Protein AF-A0A4Q6IFS6-F1 (afdb_monomer)

Mean predicted aligned error: 17.73 Å

Nearest PDB structures (foldseek):
  6jmx-assembly1_A  TM=3.949E-01  e=2.945E+00  Campylobacter jejuni

Structure (mmCIF, N/CA/C/O backbone):
data_AF-A0A4Q6IFS6-F1
#
_entry.id   AF-A0A4Q6IFS6-F1
#
loop_
_atom_site.group_PDB
_atom_site.id
_atom_site.type_symbol
_atom_site.label_atom_id
_atom_site.label_alt_id
_atom_site.label_comp_id
_atom_site.label_asym_id
_atom_site.label_entity_id
_atom_site.label_seq_id
_atom_site.pdbx_PDB_ins_code
_atom_site.Cartn_x
_atom_site.Cartn_y
_atom_site.Cartn_z
_atom_site.occupancy
_atom_site.B_iso_or_equiv
_atom_site.auth_seq_id
_atom_site.auth_comp_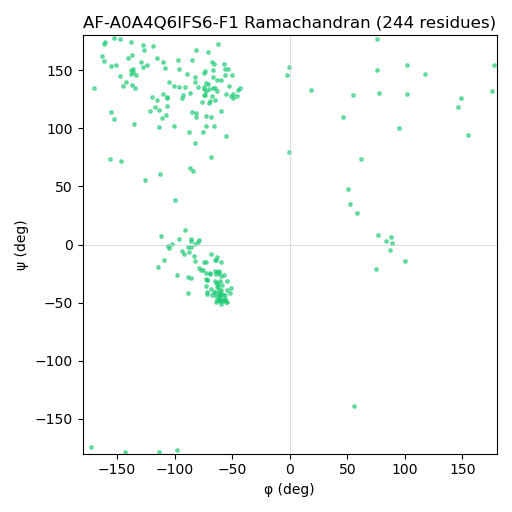id
_atom_site.auth_asym_id
_atom_site.auth_atom_id
_atom_site.pdbx_PDB_model_num
ATOM 1 N N . MET A 1 1 ? 9.033 4.136 -31.418 1.00 41.81 1 MET A N 1
ATOM 2 C CA . MET A 1 1 ? 10.363 4.525 -30.912 1.00 41.81 1 MET A CA 1
ATOM 3 C C . MET A 1 1 ? 10.306 4.502 -29.397 1.00 41.81 1 MET A C 1
ATOM 5 O O . MET A 1 1 ? 9.245 4.762 -28.843 1.00 41.81 1 MET A O 1
ATOM 9 N N . THR A 1 2 ? 11.363 4.031 -28.747 1.00 50.97 2 THR A N 1
ATOM 10 C CA . THR A 1 2 ? 11.476 4.009 -27.287 1.00 50.97 2 THR A CA 1
ATOM 11 C C . THR A 1 2 ? 11.907 5.398 -26.850 1.00 50.97 2 THR A C 1
ATOM 13 O O . THR A 1 2 ? 13.027 5.798 -27.147 1.00 50.97 2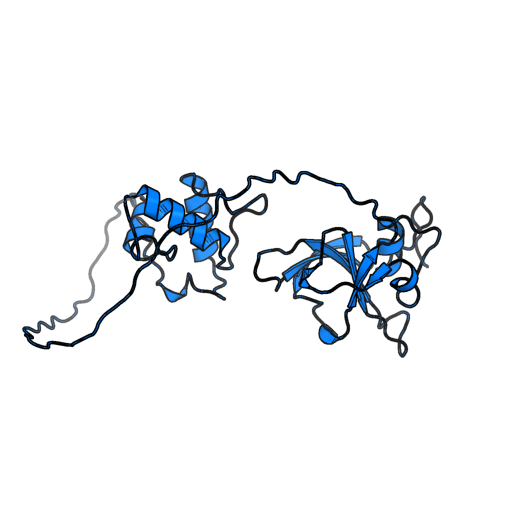 THR A O 1
ATOM 16 N N . ASP A 1 3 ? 11.016 6.137 -26.200 1.00 55.25 3 ASP A N 1
ATOM 17 C CA . ASP A 1 3 ? 11.374 7.429 -25.627 1.00 55.25 3 ASP A CA 1
ATOM 18 C C . ASP A 1 3 ? 12.219 7.184 -24.368 1.00 55.25 3 ASP A C 1
ATOM 20 O O . ASP A 1 3 ? 11.862 6.373 -23.504 1.00 55.25 3 ASP A O 1
ATOM 24 N N . TYR A 1 4 ? 13.371 7.847 -24.307 1.00 57.94 4 TYR A N 1
ATOM 25 C CA . TYR A 1 4 ? 14.270 7.881 -23.156 1.00 57.94 4 TYR A CA 1
ATOM 26 C C . TYR A 1 4 ? 14.123 9.248 -22.477 1.00 57.94 4 TYR A C 1
ATOM 28 O O . TYR A 1 4 ? 13.997 10.265 -23.161 1.00 57.94 4 TYR A O 1
ATOM 36 N N . TRP A 1 5 ? 14.125 9.296 -21.143 1.00 54.53 5 TRP A N 1
ATOM 37 C CA . TRP A 1 5 ? 14.294 10.562 -20.417 1.00 54.53 5 TRP A CA 1
ATOM 38 C C . TRP A 1 5 ? 15.742 11.066 -20.557 1.00 54.53 5 TRP A C 1
ATOM 40 O O . TRP A 1 5 ? 16.640 10.313 -20.935 1.00 54.53 5 TRP A O 1
ATOM 50 N N . THR A 1 6 ? 16.002 12.335 -20.221 1.00 58.06 6 THR A N 1
ATOM 51 C CA . THR A 1 6 ? 17.363 12.920 -20.218 1.00 58.06 6 THR A CA 1
ATOM 52 C C . THR A 1 6 ? 18.335 12.211 -19.267 1.00 58.06 6 THR A C 1
ATOM 54 O O . THR A 1 6 ? 19.539 12.417 -19.362 1.00 58.06 6 THR A O 1
ATOM 57 N N . ASP A 1 7 ? 17.817 11.390 -18.351 1.00 63.72 7 ASP A N 1
ATOM 58 C CA . ASP A 1 7 ? 18.574 10.550 -17.418 1.00 63.72 7 ASP A CA 1
ATOM 59 C C . ASP A 1 7 ? 18.934 9.158 -17.986 1.00 63.72 7 ASP A C 1
ATOM 61 O O . ASP A 1 7 ? 19.631 8.389 -17.327 1.00 63.72 7 ASP A O 1
ATOM 65 N N . GLY A 1 8 ? 18.497 8.845 -19.213 1.00 76.50 8 GLY A N 1
ATOM 66 C CA . GLY A 1 8 ? 18.841 7.624 -19.935 1.00 76.50 8 GLY A CA 1
ATOM 67 C C . GLY A 1 8 ? 17.924 6.424 -19.689 1.00 76.50 8 GLY A C 1
ATOM 68 O O . GLY A 1 8 ? 18.179 5.378 -20.291 1.00 76.50 8 GLY A O 1
ATOM 69 N N . TYR A 1 9 ? 16.860 6.521 -18.877 1.00 83.69 9 TYR A N 1
ATOM 70 C CA . TYR A 1 9 ? 15.973 5.376 -18.609 1.00 83.69 9 TYR A CA 1
ATOM 71 C C . TYR A 1 9 ? 14.792 5.238 -19.591 1.00 83.69 9 TYR A C 1
ATOM 73 O O . TYR A 1 9 ? 14.231 6.222 -20.080 1.00 83.69 9 TYR A O 1
ATOM 81 N N . ARG A 1 10 ? 14.387 3.989 -19.863 1.00 86.31 10 ARG A N 1
ATOM 82 C CA . ARG A 1 10 ? 13.269 3.608 -20.741 1.00 86.31 10 ARG A CA 1
ATOM 83 C C . ARG A 1 10 ? 11.914 3.918 -20.102 1.00 86.31 10 ARG A C 1
ATOM 85 O O . ARG A 1 10 ? 11.669 3.606 -18.939 1.00 86.31 10 ARG A O 1
ATOM 92 N N . GLN A 1 11 ? 10.983 4.432 -20.902 1.00 84.75 11 GLN A N 1
ATOM 93 C CA . GLN A 1 11 ? 9.604 4.702 -20.479 1.00 84.75 11 GLN A CA 1
ATOM 94 C C . GLN A 1 11 ? 8.689 3.466 -20.573 1.00 84.75 11 GLN A C 1
ATOM 96 O O . GLN A 1 11 ? 7.728 3.429 -21.346 1.00 84.75 11 GLN A O 1
ATOM 101 N N . ASP A 1 12 ? 8.996 2.437 -19.787 1.00 88.12 12 ASP A N 1
ATOM 102 C CA . ASP A 1 12 ? 8.117 1.284 -19.576 1.00 88.12 12 ASP A CA 1
ATOM 103 C C . ASP A 1 12 ? 8.173 0.775 -18.131 1.00 88.12 12 ASP A C 1
ATOM 105 O O . ASP A 1 12 ? 8.854 1.358 -17.286 1.00 88.12 12 ASP A O 1
ATOM 109 N N . CYS A 1 13 ? 7.434 -0.300 -17.840 1.00 92.00 13 CYS A N 1
ATOM 110 C CA . CYS A 1 13 ? 7.313 -0.833 -16.486 1.00 92.00 13 CYS A CA 1
ATOM 111 C C . CYS A 1 13 ? 8.680 -1.162 -15.868 1.00 92.00 13 CYS A C 1
ATOM 113 O O . CYS A 1 13 ? 8.976 -0.732 -14.758 1.00 92.00 13 CYS A O 1
ATOM 115 N N . SER A 1 14 ? 9.539 -1.856 -16.614 1.00 93.19 14 SER A N 1
ATOM 116 C CA . SER A 1 14 ? 10.871 -2.245 -16.151 1.00 93.19 14 SER A CA 1
ATOM 117 C C . SER A 1 14 ? 11.848 -1.076 -16.058 1.00 93.19 14 SER A C 1
ATOM 119 O O . SER A 1 14 ? 12.551 -0.968 -15.059 1.00 93.19 14 SER A O 1
ATOM 121 N N . GLY A 1 15 ? 11.831 -0.156 -17.027 1.00 92.12 15 GLY A N 1
ATOM 122 C CA . GLY A 1 15 ? 12.670 1.039 -17.001 1.00 92.12 15 GLY A CA 1
ATOM 123 C C . GLY A 1 15 ? 12.308 1.982 -15.853 1.00 92.12 15 GLY A C 1
ATOM 124 O O . GLY A 1 15 ? 13.193 2.597 -15.265 1.00 92.12 15 GLY A O 1
ATOM 125 N N . PHE A 1 16 ? 11.034 2.025 -15.449 1.00 93.06 16 PHE A N 1
ATOM 126 C CA . PHE A 1 16 ? 10.606 2.764 -14.262 1.00 93.06 16 PHE A CA 1
ATOM 127 C C . PHE A 1 16 ? 11.198 2.191 -12.966 1.00 93.06 16 PHE A C 1
ATOM 129 O O . PHE A 1 16 ? 11.651 2.957 -12.118 1.00 93.06 16 PHE A O 1
ATOM 136 N N . VAL A 1 17 ? 11.255 0.862 -12.825 1.00 95.38 17 VAL A N 1
ATOM 137 C CA . VAL A 1 17 ? 11.924 0.219 -11.679 1.00 95.38 17 VAL A CA 1
ATOM 138 C C . VAL A 1 17 ? 13.432 0.445 -11.728 1.00 95.38 17 VAL A C 1
ATOM 140 O O . VAL A 1 17 ? 14.015 0.810 -10.709 1.00 95.38 17 VAL A O 1
ATOM 143 N N . SER A 1 18 ? 14.060 0.306 -12.903 1.00 94.81 18 SER A N 1
ATOM 144 C CA . SER A 1 18 ? 15.488 0.599 -13.078 1.00 94.81 18 SER A CA 1
ATOM 145 C C . SER A 1 18 ? 15.833 2.027 -12.661 1.00 94.81 18 SER A C 1
ATOM 147 O O . SER A 1 18 ? 16.810 2.228 -11.943 1.00 94.81 18 SER A O 1
ATOM 149 N N . MET A 1 19 ? 15.000 2.998 -13.043 1.00 93.19 19 MET A N 1
ATOM 150 C CA . MET A 1 19 ? 15.144 4.397 -12.646 1.00 93.19 19 MET A CA 1
ATOM 151 C C . MET A 1 19 ? 14.971 4.574 -11.134 1.00 93.19 19 MET A C 1
ATOM 153 O O . MET A 1 19 ? 15.833 5.165 -10.482 1.00 93.19 19 MET A O 1
ATOM 157 N N . ALA A 1 20 ? 13.905 4.018 -10.550 1.00 93.44 20 ALA A N 1
ATOM 158 C CA . ALA A 1 20 ? 13.616 4.170 -9.124 1.00 93.44 20 ALA A CA 1
ATOM 159 C C . ALA A 1 20 ? 14.704 3.561 -8.225 1.00 93.44 20 ALA A C 1
ATOM 161 O O . ALA A 1 20 ? 15.038 4.126 -7.183 1.00 93.44 20 ALA A O 1
ATOM 162 N N . TRP A 1 21 ? 15.285 2.433 -8.637 1.00 94.88 21 TRP A N 1
ATOM 163 C CA . TRP A 1 21 ? 16.400 1.785 -7.941 1.00 94.88 21 TRP A CA 1
ATOM 164 C C . TRP A 1 21 ? 17.776 2.334 -8.348 1.00 94.88 21 TRP A C 1
ATOM 166 O O . TRP A 1 21 ? 18.788 1.922 -7.776 1.00 94.88 21 TRP A O 1
ATOM 176 N N . LYS A 1 22 ? 17.826 3.281 -9.297 1.00 92.56 22 LYS A N 1
ATOM 177 C CA . LYS A 1 22 ? 19.052 3.867 -9.864 1.00 92.56 22 LYS A CA 1
ATOM 178 C C . LYS A 1 22 ? 20.044 2.799 -10.334 1.00 92.56 22 LYS A C 1
ATOM 180 O O . LYS A 1 22 ? 21.223 2.827 -9.978 1.00 92.56 22 LYS A O 1
ATOM 185 N N . LEU A 1 23 ? 19.543 1.819 -11.081 1.00 93.12 23 LEU A N 1
ATOM 186 C CA . LEU A 1 23 ? 20.359 0.735 -11.618 1.00 93.12 23 LEU A CA 1
ATOM 187 C C . LEU A 1 23 ? 21.348 1.272 -12.666 1.00 93.12 23 LEU A C 1
ATOM 189 O O . LEU A 1 23 ? 21.036 2.228 -13.369 1.00 93.12 23 LEU A O 1
ATOM 193 N N . PRO A 1 24 ? 22.526 0.648 -12.838 1.00 87.25 24 PRO A N 1
ATOM 194 C CA . PRO A 1 24 ? 23.519 1.106 -13.814 1.00 87.25 24 PRO A CA 1
ATOM 195 C C . PRO A 1 24 ? 23.040 1.010 -15.274 1.00 87.25 24 PRO A C 1
ATOM 197 O O . PRO A 1 24 ? 23.673 1.581 -16.160 1.00 87.25 24 PRO A O 1
ATOM 200 N N . GLY A 1 25 ? 21.944 0.291 -15.535 1.00 88.19 25 GLY A N 1
ATOM 201 C CA . GLY A 1 25 ? 21.381 0.097 -16.864 1.00 88.19 25 GLY A CA 1
ATOM 202 C C . GLY A 1 25 ? 19.857 -0.029 -16.875 1.00 88.19 25 GLY A C 1
ATOM 203 O O . GLY A 1 25 ? 19.181 -0.032 -15.845 1.00 88.19 25 GLY A O 1
ATOM 204 N N . ASN A 1 26 ? 19.314 -0.146 -18.088 1.00 88.31 26 ASN A N 1
ATOM 205 C CA . ASN A 1 26 ? 17.884 -0.291 -18.364 1.00 88.31 26 ASN A CA 1
ATOM 206 C C . ASN A 1 26 ? 17.430 -1.752 -18.318 1.00 88.31 26 ASN A C 1
ATOM 208 O O . ASN A 1 26 ? 17.025 -2.321 -19.343 1.00 88.31 26 ASN A O 1
ATOM 212 N N . GLU A 1 27 ? 17.494 -2.335 -17.125 1.00 94.38 27 GLU A N 1
ATOM 213 C CA . GLU A 1 27 ? 17.074 -3.712 -16.874 1.00 94.38 27 GLU A CA 1
ATOM 214 C C . GLU A 1 27 ? 15.649 -3.980 -17.346 1.00 94.38 27 GLU A C 1
ATOM 216 O O . GLU A 1 27 ? 14.795 -3.095 -17.413 1.00 94.38 27 GLU A O 1
ATOM 221 N N . TRP A 1 28 ? 15.393 -5.228 -17.707 1.00 93.62 28 TRP A N 1
ATOM 222 C CA . TRP A 1 28 ? 14.094 -5.682 -18.175 1.00 93.62 28 TRP A CA 1
ATOM 223 C C . TRP A 1 28 ? 13.565 -6.759 -17.228 1.00 93.62 28 TRP A C 1
ATOM 225 O O . TRP A 1 28 ? 14.261 -7.222 -16.326 1.00 93.62 28 TRP A O 1
ATOM 235 N N . THR A 1 29 ? 12.308 -7.166 -17.391 1.00 92.88 29 THR A N 1
ATOM 236 C CA . THR A 1 29 ? 11.654 -8.103 -16.456 1.00 92.88 29 THR A CA 1
ATOM 237 C C . THR A 1 29 ? 12.393 -9.437 -16.296 1.00 92.88 29 THR A C 1
ATOM 239 O O . THR A 1 29 ? 12.289 -10.057 -15.242 1.00 92.88 29 THR A O 1
ATOM 242 N N . GLY A 1 30 ? 13.166 -9.862 -17.301 1.00 93.88 30 GLY A N 1
ATOM 243 C CA . GLY A 1 30 ? 13.995 -11.064 -17.236 1.00 93.88 30 GLY A CA 1
ATOM 244 C C . GLY A 1 30 ? 15.267 -10.926 -16.394 1.00 93.88 30 GLY A C 1
ATOM 245 O O . GLY A 1 30 ? 15.758 -11.940 -15.920 1.00 93.88 30 GLY A O 1
ATOM 246 N N . SER A 1 31 ? 15.777 -9.714 -16.152 1.00 95.81 31 SER A N 1
ATOM 247 C CA . SER A 1 31 ? 17.038 -9.476 -15.422 1.00 95.81 31 SER A CA 1
ATOM 248 C C . SER A 1 31 ? 16.863 -8.745 -14.086 1.00 95.81 31 SER A C 1
ATOM 250 O O . SER A 1 31 ? 17.703 -8.872 -13.202 1.00 95.81 31 SER A O 1
ATOM 252 N N . LEU A 1 32 ? 15.740 -8.049 -13.866 1.00 96.06 32 LEU A N 1
ATOM 253 C CA . LEU A 1 32 ? 15.492 -7.273 -12.638 1.00 96.06 32 LEU A CA 1
ATOM 254 C C . LEU A 1 32 ? 15.640 -8.082 -11.336 1.00 96.06 32 LEU A C 1
ATOM 256 O O . LEU A 1 32 ? 16.041 -7.537 -10.307 1.00 96.06 32 LEU A O 1
ATOM 260 N N . HIS A 1 33 ? 15.337 -9.380 -11.371 1.00 95.94 33 HIS 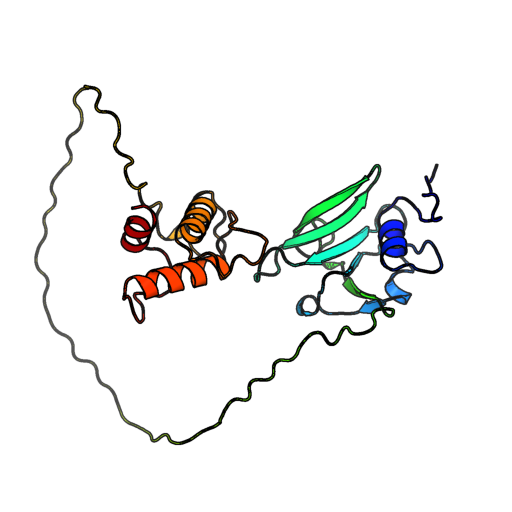A N 1
ATOM 261 C CA . HIS A 1 33 ? 15.477 -10.269 -10.218 1.00 95.94 33 HIS A CA 1
ATOM 262 C C . HIS A 1 33 ? 16.928 -10.387 -9.708 1.00 95.94 33 HIS A C 1
ATOM 264 O O . HIS A 1 33 ? 17.131 -10.648 -8.525 1.00 95.94 33 HIS A O 1
ATOM 270 N N . GLU A 1 34 ? 17.939 -10.145 -10.550 1.00 96.81 34 GLU A N 1
ATOM 271 C CA . GLU A 1 34 ? 19.359 -10.206 -10.173 1.00 96.81 34 GLU A CA 1
ATOM 272 C C . GLU A 1 34 ? 19.765 -9.069 -9.221 1.00 96.81 34 GLU A C 1
ATOM 274 O O . GLU A 1 34 ? 20.686 -9.220 -8.412 1.00 96.81 34 GLU A O 1
ATOM 279 N N . PHE A 1 35 ? 19.034 -7.952 -9.248 1.00 97.12 35 PHE A N 1
ATOM 280 C CA . PHE A 1 35 ? 19.279 -6.768 -8.417 1.00 97.12 35 PHE A CA 1
ATOM 281 C C . PHE A 1 35 ? 18.503 -6.790 -7.097 1.00 97.12 35 PHE A C 1
ATOM 283 O O . PHE A 1 35 ? 18.735 -5.948 -6.226 1.00 97.12 35 PHE A O 1
ATOM 290 N N . GLY A 1 36 ? 17.601 -7.757 -6.926 1.00 96.38 36 GLY A N 1
ATOM 291 C CA . GLY A 1 36 ? 16.778 -7.903 -5.736 1.00 96.38 36 GLY A CA 1
ATOM 292 C C . GLY A 1 36 ? 17.064 -9.179 -4.951 1.00 96.38 36 GLY A C 1
ATOM 293 O O . GLY A 1 36 ? 17.620 -10.149 -5.462 1.00 96.38 36 GLY A O 1
ATOM 294 N N . VAL A 1 37 ? 16.661 -9.189 -3.687 1.00 97.06 37 VAL A N 1
ATOM 295 C CA . VAL A 1 37 ? 16.473 -10.410 -2.899 1.00 97.06 37 VAL A CA 1
ATOM 296 C C . VAL A 1 37 ? 14.987 -10.729 -2.860 1.00 97.06 37 VAL A C 1
ATOM 298 O O . VAL A 1 37 ? 14.165 -9.828 -2.707 1.00 97.06 37 VAL A O 1
ATOM 301 N N . ARG A 1 38 ? 14.629 -12.001 -3.047 1.00 97.50 38 ARG A N 1
ATOM 302 C CA . ARG A 1 38 ? 13.233 -12.434 -2.962 1.00 97.50 38 ARG A CA 1
ATOM 303 C C . ARG A 1 38 ? 12.744 -12.273 -1.523 1.00 97.50 38 ARG A C 1
ATOM 305 O O . ARG A 1 38 ? 13.447 -12.683 -0.605 1.00 97.50 38 ARG A O 1
ATOM 312 N N . ILE A 1 39 ? 11.547 -11.722 -1.356 1.00 97.81 39 ILE A N 1
ATOM 313 C CA . ILE A 1 39 ? 10.885 -11.561 -0.055 1.00 97.81 39 ILE A CA 1
ATOM 314 C C . ILE A 1 39 ? 9.480 -12.174 -0.096 1.00 97.81 39 ILE A C 1
ATOM 316 O O . ILE A 1 39 ? 8.953 -12.524 -1.159 1.00 97.81 39 ILE A O 1
ATOM 320 N N . THR A 1 40 ? 8.879 -12.329 1.073 1.00 95.38 40 THR A N 1
ATOM 321 C CA . THR A 1 40 ? 7.482 -12.731 1.248 1.00 95.38 40 THR A CA 1
ATOM 322 C C . THR A 1 40 ? 6.538 -11.538 1.085 1.00 95.38 40 THR A C 1
ATOM 324 O O . THR A 1 40 ? 6.952 -10.378 1.058 1.00 95.38 40 THR A O 1
ATOM 327 N N . LYS A 1 41 ? 5.236 -11.817 0.972 1.00 94.50 41 LYS A N 1
ATOM 328 C CA . LYS A 1 41 ? 4.198 -10.781 0.938 1.00 94.50 41 LYS A CA 1
ATOM 329 C C . LYS A 1 41 ? 4.226 -9.934 2.212 1.00 94.50 41 LYS A C 1
ATOM 331 O O . LYS A 1 41 ? 4.062 -8.719 2.152 1.00 94.50 41 LYS A O 1
ATOM 336 N N . GLU A 1 42 ? 4.413 -10.581 3.352 1.00 91.69 42 GLU A N 1
ATOM 337 C CA . GLU A 1 42 ? 4.366 -9.972 4.679 1.00 91.69 42 GLU A CA 1
ATOM 338 C C . GLU A 1 42 ? 5.554 -9.035 4.919 1.00 91.69 42 GLU A C 1
ATOM 340 O O . GLU A 1 42 ? 5.441 -8.085 5.689 1.00 91.69 42 GLU A O 1
ATOM 345 N N . GLU A 1 43 ? 6.666 -9.261 4.222 1.00 93.44 43 GLU A N 1
ATOM 346 C CA . GLU A 1 43 ? 7.867 -8.435 4.310 1.00 93.44 43 GLU A CA 1
ATOM 347 C C . GLU A 1 43 ? 7.815 -7.182 3.435 1.00 93.44 43 GLU A C 1
ATOM 349 O O . GLU A 1 43 ? 8.707 -6.351 3.580 1.00 93.44 43 GLU A O 1
ATOM 354 N N . LEU A 1 44 ? 6.829 -7.028 2.542 1.00 96.25 44 LEU A N 1
ATOM 355 C CA . LEU A 1 44 ? 6.757 -5.911 1.595 1.00 96.25 44 LEU A CA 1
ATOM 356 C C . LEU A 1 44 ? 6.812 -4.540 2.284 1.00 96.25 44 LEU A C 1
ATOM 358 O O . LEU A 1 44 ? 6.020 -4.224 3.174 1.00 96.25 44 LEU A O 1
ATOM 362 N N . GLN A 1 45 ? 7.707 -3.696 1.786 1.00 94.56 45 GLN A N 1
ATOM 363 C CA . GLN A 1 45 ? 7.909 -2.309 2.184 1.00 94.56 45 GLN A CA 1
ATOM 364 C C . GLN A 1 45 ? 7.865 -1.395 0.952 1.00 94.56 45 GLN A C 1
ATOM 366 O O . GLN A 1 45 ? 8.175 -1.836 -0.160 1.00 94.56 45 GLN A O 1
ATOM 371 N N . PRO A 1 46 ? 7.476 -0.115 1.113 1.00 96.50 46 PRO A N 1
ATOM 372 C CA . PRO A 1 46 ? 7.521 0.851 0.022 1.00 96.50 46 PRO A CA 1
ATOM 373 C C . PRO A 1 46 ? 8.891 0.872 -0.673 1.00 96.50 46 PRO A C 1
ATOM 375 O O . PRO A 1 46 ? 9.920 1.014 -0.019 1.00 96.50 46 PRO A O 1
ATOM 378 N N . GLY A 1 47 ? 8.893 0.742 -1.999 1.00 95.81 47 GLY A N 1
ATOM 379 C CA . GLY A 1 47 ? 10.105 0.666 -2.820 1.00 95.81 47 GLY A CA 1
ATOM 380 C C . GLY A 1 47 ? 10.503 -0.751 -3.247 1.00 95.81 47 GLY A C 1
ATOM 381 O O . GLY A 1 47 ? 11.287 -0.885 -4.188 1.00 95.81 47 GLY A O 1
ATOM 382 N N . ASP A 1 48 ? 9.937 -1.795 -2.638 1.00 98.44 48 ASP A N 1
ATOM 383 C CA . ASP A 1 48 ? 10.055 -3.165 -3.146 1.00 98.44 48 ASP A CA 1
ATOM 384 C C . ASP A 1 48 ? 9.292 -3.314 -4.476 1.00 98.44 48 ASP A C 1
ATOM 386 O O . ASP A 1 48 ? 8.369 -2.551 -4.771 1.00 98.44 48 ASP A O 1
ATOM 390 N N . MET A 1 49 ? 9.650 -4.302 -5.296 1.00 98.25 49 MET A N 1
ATOM 391 C CA . MET A 1 49 ? 8.940 -4.589 -6.548 1.00 98.25 49 MET A CA 1
ATOM 392 C C . MET A 1 49 ? 8.125 -5.877 -6.460 1.00 98.25 49 MET A C 1
ATOM 394 O O . MET A 1 49 ? 8.502 -6.826 -5.773 1.00 98.25 49 MET A O 1
ATOM 398 N N . LEU A 1 50 ? 7.047 -5.937 -7.236 1.00 98.50 50 LEU A N 1
ATOM 399 C CA . LEU A 1 50 ? 6.351 -7.175 -7.576 1.00 98.50 50 LEU A CA 1
ATOM 400 C C . LEU A 1 50 ? 6.662 -7.489 -9.037 1.00 98.50 50 LEU A C 1
ATOM 402 O O . LEU A 1 50 ? 6.232 -6.761 -9.935 1.00 98.50 50 LEU A O 1
ATOM 406 N N . LEU A 1 51 ? 7.428 -8.556 -9.268 1.00 98.25 51 LEU A N 1
ATOM 407 C CA . LEU A 1 51 ? 7.943 -8.929 -10.582 1.00 98.25 51 LEU A CA 1
ATOM 408 C C . LEU A 1 51 ? 7.212 -10.148 -11.137 1.00 98.25 51 LEU A C 1
ATOM 410 O O . LEU A 1 51 ? 7.194 -11.207 -10.511 1.00 98.25 51 LEU A O 1
ATOM 414 N N . PHE A 1 52 ? 6.692 -10.014 -12.351 1.00 97.06 52 PHE A N 1
ATOM 415 C CA . PHE A 1 52 ? 6.189 -11.113 -13.156 1.00 97.06 52 PHE A CA 1
ATOM 416 C C . PHE A 1 52 ? 6.942 -11.171 -14.488 1.00 97.06 52 PHE A C 1
ATOM 418 O O . PHE A 1 52 ? 6.828 -10.280 -15.332 1.00 97.06 52 PHE A O 1
ATOM 425 N N . HIS A 1 53 ? 7.694 -12.249 -14.697 1.00 96.00 53 HIS A N 1
ATOM 426 C CA . HIS A 1 53 ? 8.374 -12.517 -15.957 1.00 96.00 53 HIS A CA 1
ATOM 427 C C . HIS A 1 53 ? 7.722 -13.699 -16.684 1.00 96.00 53 HIS A C 1
ATOM 429 O O . HIS A 1 53 ? 7.513 -14.769 -16.107 1.00 96.00 53 HIS A O 1
ATOM 435 N N . ASN A 1 54 ? 7.408 -13.507 -17.965 1.00 94.25 54 ASN A N 1
ATOM 436 C CA . ASN A 1 54 ? 6.849 -14.529 -18.837 1.00 94.25 54 ASN A CA 1
ATOM 437 C C . ASN A 1 54 ? 7.846 -14.896 -19.950 1.00 94.25 54 ASN A C 1
ATOM 439 O O . ASN A 1 54 ? 7.905 -14.187 -20.957 1.00 94.25 54 ASN A O 1
ATOM 443 N N . PRO A 1 55 ? 8.572 -16.023 -19.836 1.00 90.50 55 PRO A N 1
ATOM 444 C CA . PRO A 1 55 ? 9.554 -16.434 -20.841 1.00 90.50 55 PRO A CA 1
ATOM 445 C C . PRO A 1 55 ? 8.971 -16.641 -22.246 1.00 90.50 55 PRO A C 1
ATOM 447 O O . PRO A 1 55 ? 9.678 -16.467 -23.232 1.00 90.50 55 PRO A O 1
ATOM 450 N N . ALA A 1 56 ? 7.680 -16.980 -22.355 1.00 91.56 56 ALA A N 1
ATOM 451 C CA . ALA A 1 56 ? 7.009 -17.179 -23.641 1.00 91.56 56 ALA A CA 1
ATOM 452 C C . ALA A 1 56 ? 6.647 -15.861 -24.351 1.00 91.56 56 ALA A C 1
ATOM 454 O O . ALA A 1 56 ? 6.439 -15.846 -25.561 1.00 91.56 56 ALA A O 1
ATOM 455 N N . ASN A 1 57 ? 6.551 -14.751 -23.614 1.00 87.44 57 ASN A N 1
ATOM 456 C CA . ASN A 1 57 ? 6.318 -13.420 -24.174 1.00 87.44 57 ASN A CA 1
ATOM 457 C C . ASN A 1 57 ? 7.048 -12.370 -23.316 1.00 87.44 57 ASN A C 1
ATOM 459 O O . ASN A 1 57 ? 6.415 -11.621 -22.566 1.00 87.44 57 ASN A O 1
ATOM 463 N N . PRO A 1 58 ? 8.387 -12.330 -23.390 1.00 84.12 58 PRO A N 1
ATOM 464 C CA . PRO A 1 58 ? 9.217 -11.590 -22.446 1.00 84.12 58 PRO A CA 1
ATOM 465 C C . PRO A 1 58 ? 8.958 -10.081 -22.459 1.00 84.12 58 PRO A C 1
ATOM 467 O O . PRO A 1 58 ? 8.988 -9.450 -21.405 1.00 84.12 58 PRO A O 1
ATOM 470 N N . GLN A 1 59 ? 8.674 -9.515 -23.634 1.00 77.69 59 GLN A N 1
ATOM 471 C CA . GLN A 1 59 ? 8.539 -8.069 -23.834 1.00 77.69 59 GLN A CA 1
ATOM 472 C C . GLN A 1 59 ? 7.116 -7.560 -23.587 1.00 77.69 59 GLN A C 1
ATOM 474 O O . GLN A 1 59 ? 6.955 -6.523 -22.954 1.00 77.69 59 GLN A O 1
ATOM 479 N N . ASN A 1 60 ? 6.091 -8.283 -24.053 1.00 83.44 60 ASN A N 1
ATOM 480 C CA . ASN A 1 60 ? 4.701 -7.811 -23.990 1.00 83.44 60 ASN A CA 1
ATOM 481 C C . ASN A 1 60 ? 3.838 -8.580 -22.980 1.00 83.44 60 ASN A C 1
ATOM 483 O O . ASN A 1 60 ? 2.728 -8.157 -22.677 1.00 83.44 60 ASN A O 1
ATOM 487 N N . GLY A 1 61 ? 4.316 -9.722 -22.483 1.00 88.25 61 GLY A N 1
ATOM 488 C CA . GLY A 1 61 ? 3.593 -10.591 -21.554 1.00 88.25 61 GLY A CA 1
ATOM 489 C C . GLY A 1 61 ? 4.191 -10.636 -20.154 1.00 88.25 61 GLY A C 1
ATOM 490 O O . GLY A 1 61 ? 3.750 -11.460 -19.359 1.00 88.25 61 GLY A O 1
ATOM 491 N N . SER A 1 62 ? 5.185 -9.795 -19.870 1.00 93.50 62 SER A N 1
ATOM 492 C CA . SER A 1 62 ? 5.789 -9.625 -18.548 1.00 93.50 62 SER A CA 1
ATOM 493 C C . SER A 1 62 ? 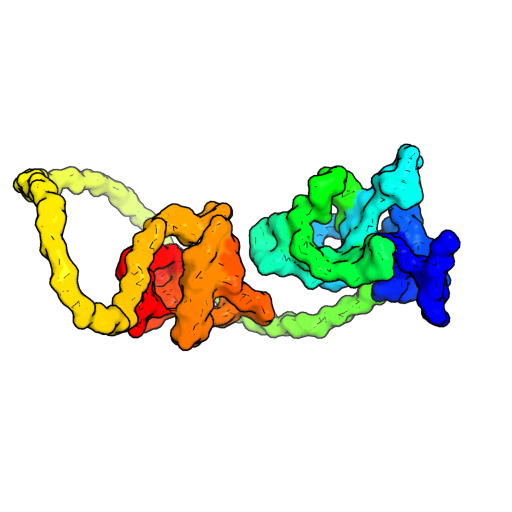5.416 -8.264 -17.979 1.00 93.50 62 SER A C 1
ATOM 495 O O . SER A 1 62 ? 5.118 -7.332 -18.726 1.00 93.50 62 SER A O 1
ATOM 497 N N . HIS A 1 63 ? 5.470 -8.126 -16.661 1.00 95.44 63 HIS A N 1
ATOM 498 C CA . HIS A 1 63 ? 5.144 -6.868 -16.013 1.00 95.44 63 HIS A CA 1
ATOM 499 C C . HIS A 1 63 ? 5.832 -6.737 -14.657 1.00 95.44 63 HIS A C 1
ATOM 501 O O . HIS A 1 63 ? 6.152 -7.724 -13.995 1.00 95.44 63 HIS A O 1
ATOM 507 N N . VAL A 1 64 ? 6.054 -5.501 -14.235 1.00 96.62 64 VAL A N 1
ATOM 508 C CA . VAL A 1 64 ? 6.625 -5.192 -12.929 1.00 96.62 64 VAL A CA 1
ATOM 509 C C . VAL A 1 64 ? 6.054 -3.877 -12.428 1.00 96.62 64 VAL A C 1
ATOM 511 O O . VAL A 1 64 ? 5.805 -2.957 -13.206 1.00 96.62 64 VAL A O 1
ATOM 514 N N . VAL A 1 65 ? 5.854 -3.798 -11.121 1.00 97.50 65 VAL A N 1
ATOM 515 C CA . VAL A 1 65 ? 5.353 -2.610 -10.429 1.00 97.50 65 VAL A CA 1
ATOM 516 C C . VAL A 1 65 ? 6.161 -2.374 -9.164 1.00 97.50 65 VAL A C 1
ATOM 518 O O . VAL A 1 65 ? 6.639 -3.328 -8.546 1.00 97.50 65 VAL A O 1
ATOM 521 N N . LEU A 1 66 ? 6.277 -1.112 -8.756 1.00 97.88 66 LEU A N 1
ATOM 522 C CA . LEU A 1 66 ? 6.787 -0.758 -7.437 1.00 97.88 66 LEU A CA 1
ATOM 523 C C . LEU A 1 66 ? 5.646 -0.753 -6.432 1.00 97.88 66 LEU A C 1
ATOM 525 O O . LEU A 1 66 ? 4.595 -0.139 -6.642 1.00 97.88 66 LEU A O 1
ATOM 529 N N . PHE A 1 67 ? 5.879 -1.432 -5.322 1.00 98.38 67 PHE A N 1
ATOM 530 C CA . PHE A 1 67 ? 5.007 -1.429 -4.173 1.00 98.38 67 PHE A CA 1
ATOM 531 C C . PHE A 1 67 ? 5.179 -0.109 -3.414 1.00 98.38 67 PHE A C 1
ATOM 533 O O . PHE A 1 67 ? 6.273 0.259 -2.998 1.00 98.38 67 PHE A O 1
ATOM 540 N N . GLY A 1 68 ? 4.085 0.624 -3.249 1.00 96.12 68 GLY A N 1
ATOM 541 C CA . GLY A 1 68 ? 4.027 1.924 -2.585 1.00 96.12 68 GLY A CA 1
ATOM 542 C C . GLY A 1 68 ? 3.484 1.889 -1.159 1.00 96.12 68 GLY A C 1
ATOM 543 O O . GLY A 1 68 ? 3.365 2.945 -0.546 1.00 96.12 68 GLY A O 1
ATOM 544 N N . GLY A 1 69 ? 3.130 0.709 -0.645 1.00 91.81 69 GLY A N 1
ATOM 545 C CA . GLY A 1 69 ? 2.479 0.532 0.653 1.00 91.81 69 GLY A CA 1
ATOM 546 C C . GLY A 1 69 ? 1.089 -0.090 0.536 1.00 91.81 69 GLY A C 1
ATOM 547 O O . GLY A 1 69 ? 0.359 0.144 -0.431 1.00 91.81 69 GLY A O 1
ATOM 548 N N . TRP A 1 70 ? 0.722 -0.885 1.539 1.00 90.44 70 TRP A N 1
ATOM 549 C CA . TRP A 1 70 ? -0.625 -1.427 1.676 1.00 90.44 70 TRP A CA 1
ATOM 550 C C . TRP A 1 70 ? -1.639 -0.300 1.878 1.00 90.44 70 TRP A C 1
ATOM 552 O O . TRP A 1 70 ? -1.362 0.666 2.586 1.00 90.44 70 TRP A O 1
ATOM 562 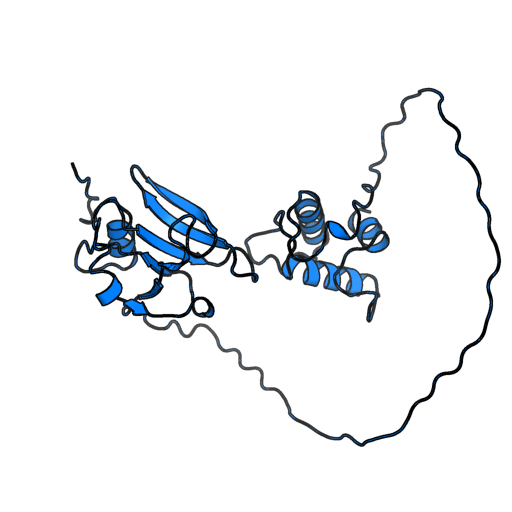N N . THR A 1 71 ? -2.824 -0.419 1.278 1.00 80.12 71 THR A N 1
ATOM 563 C CA . THR A 1 71 ? -3.895 0.565 1.511 1.00 80.12 71 THR A CA 1
ATOM 564 C C . THR A 1 71 ? -4.518 0.419 2.894 1.00 80.12 71 THR A C 1
ATOM 566 O O . THR A 1 71 ? -5.096 1.368 3.413 1.00 80.12 71 THR A O 1
ATOM 569 N N . ASP A 1 72 ? -4.417 -0.778 3.472 1.00 67.75 72 ASP A N 1
ATOM 570 C CA . ASP A 1 72 ? -4.875 -1.126 4.808 1.00 67.75 72 ASP A CA 1
ATOM 571 C C . ASP A 1 72 ? -4.164 -2.406 5.300 1.00 67.75 72 ASP A C 1
ATOM 573 O O . ASP A 1 72 ? -3.427 -3.071 4.573 1.00 67.75 72 ASP A O 1
ATOM 577 N N . TYR A 1 73 ? -4.406 -2.776 6.552 1.00 65.19 73 TYR A N 1
ATOM 578 C CA . TYR A 1 73 ? -3.816 -3.942 7.217 1.00 65.19 73 TYR A CA 1
ATOM 579 C C . TYR A 1 73 ? -4.291 -5.305 6.673 1.00 65.19 73 TYR A C 1
ATOM 581 O O . TYR A 1 73 ? -3.768 -6.334 7.090 1.00 65.19 73 TYR A O 1
ATOM 589 N N . THR A 1 74 ? -5.293 -5.361 5.786 1.00 71.06 74 THR A N 1
ATOM 590 C CA . THR A 1 74 ? -5.755 -6.642 5.216 1.00 71.06 74 THR A CA 1
ATOM 591 C C . THR A 1 74 ? -4.773 -7.192 4.184 1.00 71.06 74 THR A C 1
ATOM 593 O O . THR A 1 74 ? -4.872 -8.356 3.796 1.00 71.06 74 THR A O 1
ATOM 596 N N . HIS A 1 75 ? -3.840 -6.355 3.716 1.00 84.12 75 HIS A N 1
ATOM 597 C CA . HIS A 1 75 ? -2.865 -6.686 2.679 1.00 84.12 75 HIS A CA 1
ATOM 598 C C . HIS A 1 75 ? -3.526 -7.272 1.414 1.00 84.12 75 HIS A C 1
ATOM 600 O O . HIS A 1 75 ? -3.001 -8.186 0.772 1.00 84.12 75 HIS A O 1
ATOM 606 N N . THR A 1 76 ? -4.724 -6.790 1.075 1.00 81.81 76 THR A N 1
ATOM 607 C CA . THR A 1 76 ? -5.466 -7.214 -0.126 1.00 81.81 76 THR A CA 1
ATOM 608 C C . THR A 1 76 ? -5.285 -6.245 -1.290 1.00 81.81 76 THR A C 1
ATOM 610 O O . THR A 1 76 ? -5.347 -6.667 -2.441 1.00 81.81 76 THR A O 1
ATOM 613 N N . TYR A 1 77 ? -5.003 -4.972 -1.000 1.00 89.44 77 TYR A N 1
ATOM 614 C CA . TYR A 1 77 ? -4.718 -3.929 -1.981 1.00 89.44 77 TYR A CA 1
ATOM 615 C C . TYR A 1 77 ? -3.530 -3.082 -1.538 1.00 89.44 77 TYR A C 1
ATOM 617 O O . TYR A 1 77 ? -3.314 -2.851 -0.348 1.00 89.44 77 TYR A O 1
ATOM 625 N N . TYR A 1 78 ? -2.777 -2.583 -2.507 1.00 95.00 78 TYR A N 1
ATOM 626 C CA . TYR A 1 78 ? -1.630 -1.713 -2.289 1.00 95.00 78 TYR A CA 1
ATOM 627 C C . TYR A 1 78 ? -1.629 -0.566 -3.299 1.00 95.00 78 TYR A C 1
ATOM 629 O O . TYR A 1 78 ? -2.330 -0.604 -4.314 1.00 95.00 78 TYR A O 1
ATOM 637 N N . ILE A 1 79 ? -0.856 0.476 -3.018 1.00 96.81 79 ILE A N 1
ATOM 638 C CA . ILE A 1 79 ? -0.574 1.530 -3.988 1.00 96.81 79 ILE A CA 1
ATOM 639 C C . ILE A 1 79 ? 0.538 1.038 -4.911 1.00 96.81 79 ILE A C 1
ATOM 641 O O . ILE A 1 79 ? 1.666 0.864 -4.467 1.00 96.81 79 ILE A O 1
ATOM 645 N N . ALA A 1 80 ? 0.237 0.816 -6.185 1.00 96.88 80 ALA A N 1
ATOM 646 C CA . ALA A 1 80 ? 1.231 0.499 -7.202 1.00 96.88 80 ALA A CA 1
ATOM 647 C C . ALA A 1 80 ? 1.725 1.782 -7.876 1.00 96.88 80 ALA A C 1
ATOM 649 O O . ALA A 1 80 ? 0.916 2.638 -8.252 1.00 96.88 80 ALA A O 1
ATOM 650 N N . TYR A 1 81 ? 3.039 1.884 -8.064 1.00 95.25 81 TYR A N 1
ATOM 651 C CA . TYR A 1 81 ? 3.652 2.823 -8.996 1.00 95.25 81 TYR A CA 1
ATOM 652 C C . TYR A 1 81 ? 4.170 2.050 -10.206 1.00 95.25 81 TYR A C 1
ATOM 654 O O . TYR A 1 81 ? 4.940 1.099 -10.065 1.00 95.25 81 TYR A O 1
ATOM 662 N N . GLU A 1 82 ? 3.757 2.452 -11.400 1.00 90.44 82 GLU A N 1
ATOM 663 C CA . GLU A 1 82 ? 4.160 1.798 -12.644 1.00 90.44 82 GLU A CA 1
ATOM 664 C C . GLU A 1 82 ? 4.174 2.800 -13.797 1.00 90.44 82 GLU A C 1
ATOM 666 O O . GLU A 1 82 ? 3.446 3.793 -13.777 1.00 90.44 82 GLU A O 1
ATOM 671 N N . SER A 1 83 ? 4.978 2.525 -14.821 1.00 85.81 83 SER A N 1
ATOM 672 C CA . SER A 1 83 ? 4.944 3.273 -16.075 1.00 85.81 83 SER A CA 1
ATOM 673 C C . SER A 1 83 ? 4.393 2.392 -17.187 1.00 85.81 83 SER A C 1
ATOM 675 O O . SER A 1 83 ? 5.039 1.451 -17.648 1.00 85.81 83 SER A O 1
ATOM 677 N N . THR A 1 84 ? 3.178 2.708 -17.620 1.00 70.12 84 THR A N 1
ATOM 678 C CA . THR A 1 84 ? 2.580 2.190 -18.852 1.00 70.12 84 THR A CA 1
ATOM 679 C C . THR A 1 84 ? 2.401 3.386 -19.768 1.00 70.12 84 THR A C 1
ATOM 681 O O . THR A 1 84 ? 1.791 4.369 -19.347 1.00 70.12 84 THR A O 1
ATOM 684 N N . ARG A 1 85 ? 2.947 3.342 -20.991 1.00 63.88 85 ARG A N 1
ATOM 685 C CA . ARG A 1 85 ? 2.880 4.475 -21.932 1.00 63.88 85 ARG A CA 1
ATOM 686 C C . ARG A 1 85 ? 1.475 5.109 -21.941 1.00 63.88 85 ARG A C 1
ATOM 688 O O . ARG A 1 85 ? 0.501 4.360 -22.026 1.00 63.88 85 ARG A O 1
ATOM 695 N N . PRO A 1 86 ? 1.349 6.449 -21.891 1.00 59.31 86 PRO A N 1
ATOM 696 C CA . PRO A 1 86 ? 2.418 7.451 -21.981 1.00 59.31 86 PRO A CA 1
ATOM 697 C C . PRO A 1 86 ? 2.992 7.941 -20.637 1.00 59.31 86 PRO A C 1
ATOM 699 O O . PRO A 1 86 ? 3.930 8.735 -20.654 1.00 59.31 86 PRO A O 1
ATOM 702 N N . HIS A 1 87 ? 2.452 7.545 -19.478 1.00 77.81 87 HIS A N 1
ATOM 703 C CA . HIS A 1 87 ? 2.778 8.200 -18.203 1.00 77.81 87 HIS A CA 1
ATOM 704 C C . HIS A 1 87 ? 2.991 7.210 -17.057 1.00 77.81 87 HIS A C 1
ATOM 706 O O . HIS A 1 87 ? 2.365 6.152 -16.991 1.00 77.81 87 HIS A O 1
ATOM 712 N N . ALA A 1 88 ? 3.839 7.604 -16.104 1.00 85.75 88 ALA A N 1
ATOM 713 C CA . ALA A 1 88 ? 3.869 6.963 -14.800 1.00 85.75 88 ALA A CA 1
ATOM 714 C C . ALA A 1 88 ? 2.540 7.220 -14.077 1.00 85.75 88 ALA A C 1
ATOM 716 O O . ALA A 1 88 ? 2.043 8.349 -14.050 1.00 85.75 88 ALA A O 1
ATOM 717 N N . ARG A 1 89 ? 1.968 6.175 -13.482 1.00 88.50 89 ARG A N 1
ATOM 718 C CA . ARG A 1 89 ? 0.721 6.247 -12.719 1.00 88.50 89 ARG A CA 1
ATOM 719 C C . ARG A 1 89 ? 0.908 5.716 -11.305 1.00 88.50 89 ARG A C 1
ATOM 721 O O . ARG A 1 89 ? 1.763 4.873 -11.042 1.00 88.50 89 ARG A O 1
ATOM 728 N N . ARG A 1 90 ? 0.053 6.211 -10.410 1.00 92.31 90 ARG A N 1
ATOM 729 C CA . ARG A 1 90 ? -0.132 5.720 -9.044 1.00 92.31 90 ARG A CA 1
ATOM 730 C C . ARG A 1 90 ? -1.557 5.196 -8.919 1.00 92.31 90 ARG A C 1
ATOM 732 O O . ARG A 1 90 ? -2.491 5.980 -9.077 1.00 92.31 90 ARG A O 1
ATOM 739 N N . GLN A 1 91 ? -1.733 3.908 -8.636 1.00 90.06 91 GLN A N 1
ATOM 740 C CA . GLN A 1 91 ? -3.060 3.287 -8.612 1.00 90.06 91 GLN A CA 1
ATOM 741 C C . GLN A 1 91 ? -3.201 2.256 -7.490 1.00 90.06 91 GLN A C 1
ATOM 743 O O . GLN A 1 91 ? -2.307 1.446 -7.255 1.00 90.06 91 GLN A O 1
ATOM 748 N N . THR A 1 92 ? -4.360 2.241 -6.828 1.00 91.50 92 THR A N 1
ATOM 749 C CA . THR A 1 92 ? -4.752 1.140 -5.941 1.00 91.50 92 THR A CA 1
ATOM 750 C C . THR A 1 92 ? -4.933 -0.148 -6.744 1.00 91.50 92 THR A C 1
ATOM 752 O O . THR A 1 92 ? -5.705 -0.190 -7.703 1.00 91.50 92 THR A O 1
ATOM 755 N N . THR A 1 93 ? -4.222 -1.198 -6.345 1.00 93.06 93 THR A N 1
ATOM 756 C CA . THR A 1 93 ? -4.088 -2.447 -7.103 1.00 93.06 93 THR A CA 1
ATOM 757 C C . THR A 1 93 ? -4.288 -3.644 -6.172 1.00 93.06 93 THR A C 1
ATOM 759 O O . THR A 1 93 ? -3.752 -3.620 -5.061 1.00 93.06 93 THR A O 1
ATOM 762 N N . PRO A 1 94 ? -5.075 -4.667 -6.562 1.00 89.81 94 PRO A N 1
ATOM 763 C CA . PRO A 1 94 ? -5.218 -5.884 -5.774 1.00 89.81 94 PRO A CA 1
ATOM 764 C C . PRO A 1 94 ? -3.897 -6.653 -5.751 1.00 89.81 94 PRO A C 1
ATOM 766 O O . PRO A 1 94 ? -3.177 -6.697 -6.748 1.00 89.81 94 PRO A O 1
ATOM 769 N N . TYR A 1 95 ? -3.584 -7.280 -4.624 1.00 93.56 95 TYR A N 1
ATOM 770 C CA . TYR A 1 95 ? -2.382 -8.095 -4.522 1.00 93.56 95 TYR A CA 1
ATOM 771 C C . TYR A 1 95 ? -2.536 -9.442 -5.251 1.00 93.56 95 TYR A C 1
ATOM 773 O O . TYR A 1 95 ? -3.539 -10.129 -5.065 1.00 93.56 95 TYR A O 1
ATOM 781 N N . ALA A 1 96 ? -1.552 -9.896 -6.030 1.00 94.56 96 ALA A N 1
ATOM 782 C CA . ALA A 1 96 ? -0.321 -9.198 -6.409 1.00 94.56 96 ALA A CA 1
ATOM 783 C C . ALA A 1 96 ? -0.497 -8.296 -7.643 1.00 94.56 96 ALA A C 1
ATOM 785 O O . ALA A 1 96 ? 0.184 -7.282 -7.748 1.00 94.56 96 ALA A O 1
ATOM 786 N N . TYR A 1 97 ? -1.419 -8.643 -8.546 1.00 95.75 97 TYR A N 1
ATOM 787 C CA . TYR A 1 97 ? -1.876 -7.790 -9.646 1.00 95.75 97 TYR A CA 1
ATOM 788 C C . TYR A 1 97 ? -3.227 -8.300 -10.177 1.00 95.75 97 TYR A C 1
ATOM 790 O O . TYR A 1 97 ? -3.683 -9.380 -9.804 1.00 95.75 97 TYR A O 1
ATOM 798 N N . TRP A 1 98 ? -3.873 -7.557 -11.080 1.00 91.31 98 TRP A N 1
ATOM 799 C CA . TRP A 1 98 ? -5.182 -7.928 -11.649 1.00 91.31 98 TRP A CA 1
ATOM 800 C C . TRP A 1 98 ? -5.170 -9.246 -12.439 1.00 91.31 98 TRP A C 1
ATOM 802 O O . TRP A 1 98 ? -6.156 -9.977 -12.455 1.00 91.31 98 TRP A O 1
ATOM 812 N N . THR A 1 99 ? -4.057 -9.549 -13.105 1.00 91.56 99 THR A N 1
ATOM 813 C CA . THR A 1 99 ? -3.888 -10.718 -13.980 1.00 91.56 99 THR A CA 1
ATOM 814 C C . THR A 1 99 ? -2.567 -11.402 -13.676 1.00 91.56 99 THR A C 1
ATOM 816 O O . THR A 1 99 ? -1.592 -10.705 -13.412 1.00 91.56 99 THR A O 1
ATOM 819 N N . ASN A 1 100 ? -2.505 -12.735 -13.780 1.00 93.25 100 ASN A N 1
ATOM 820 C CA . ASN A 1 100 ? -1.316 -13.535 -13.433 1.00 93.25 100 ASN A CA 1
ATOM 821 C C . ASN A 1 100 ? -0.861 -13.349 -11.974 1.00 93.25 100 ASN A C 1
ATOM 823 O O . ASN A 1 100 ? 0.325 -13.465 -11.684 1.00 93.25 100 ASN A O 1
ATOM 827 N N . SER A 1 101 ? -1.792 -13.012 -11.074 1.00 91.62 101 SER A N 1
ATOM 828 C CA . SER A 1 101 ? -1.514 -12.619 -9.686 1.00 91.62 101 SER A CA 1
ATOM 829 C C . SER A 1 101 ? -0.630 -13.628 -8.940 1.00 91.62 101 SER A C 1
ATOM 831 O O . SER A 1 101 ? 0.328 -13.256 -8.271 1.00 91.62 101 SER A O 1
ATOM 833 N N . ASP A 1 102 ? -0.890 -14.915 -9.139 1.00 94.44 102 ASP A N 1
ATOM 834 C CA . ASP A 1 102 ? -0.161 -16.054 -8.575 1.00 94.44 102 ASP A CA 1
ATOM 835 C C . ASP A 1 102 ? 1.296 -16.181 -9.060 1.00 94.44 102 ASP A C 1
ATOM 837 O O . ASP A 1 102 ? 2.086 -16.919 -8.473 1.00 94.44 102 ASP A O 1
ATOM 841 N N . ARG A 1 103 ? 1.669 -15.455 -10.118 1.00 96.50 103 ARG A N 1
ATOM 842 C CA . ARG A 1 103 ? 2.991 -15.518 -10.759 1.00 96.50 103 ARG A CA 1
ATOM 843 C C . ARG A 1 103 ? 3.881 -14.321 -10.437 1.00 96.50 103 ARG A C 1
ATOM 845 O O . ARG A 1 103 ? 5.030 -14.296 -10.879 1.00 96.50 103 ARG A O 1
ATOM 852 N N . TYR A 1 104 ? 3.376 -13.337 -9.696 1.00 97.88 104 TYR A N 1
ATOM 853 C CA . TYR A 1 104 ? 4.193 -12.226 -9.219 1.00 97.88 104 TYR A CA 1
ATOM 854 C C . TYR A 1 104 ? 5.000 -12.649 -8.003 1.00 97.88 104 TYR A C 1
ATOM 856 O O . TYR A 1 104 ? 4.492 -13.259 -7.064 1.00 97.88 104 TYR A O 1
ATOM 864 N N . VAL A 1 105 ? 6.268 -12.262 -8.005 1.00 98.44 105 VAL A N 1
ATOM 865 C CA . VAL A 1 105 ? 7.195 -12.547 -6.920 1.00 98.44 105 VAL A CA 1
ATOM 866 C C . VAL A 1 105 ? 7.698 -11.222 -6.333 1.00 98.44 105 VAL A C 1
ATOM 868 O O . VAL A 1 105 ? 8.162 -10.368 -7.094 1.00 98.44 105 VAL A O 1
ATOM 871 N N . PRO A 1 106 ? 7.601 -11.017 -5.006 1.00 98.50 106 PRO A N 1
ATOM 872 C CA . PRO A 1 106 ? 8.147 -9.837 -4.343 1.00 98.50 106 PRO A CA 1
ATOM 873 C C . PRO A 1 106 ? 9.680 -9.845 -4.295 1.00 98.50 106 PRO A C 1
ATOM 875 O O . PRO A 1 106 ? 10.290 -10.867 -3.962 1.00 98.50 106 PRO A O 1
ATOM 878 N N . TYR A 1 107 ? 10.302 -8.694 -4.550 1.00 98.56 107 TYR A N 1
ATOM 879 C CA . TYR A 1 107 ? 11.742 -8.498 -4.395 1.00 98.56 107 TYR A CA 1
ATOM 880 C C . TYR A 1 107 ? 12.072 -7.168 -3.724 1.00 98.56 107 TYR A C 1
ATOM 882 O O . TYR A 1 107 ? 11.546 -6.122 -4.107 1.00 98.56 107 TYR A O 1
ATOM 890 N N . ARG A 1 108 ? 13.029 -7.214 -2.797 1.00 98.12 108 ARG A N 1
ATOM 891 C CA . ARG A 1 108 ? 13.664 -6.040 -2.198 1.00 98.12 108 ARG A CA 1
ATOM 892 C C . ARG A 1 108 ? 14.961 -5.707 -2.902 1.00 98.12 108 ARG A C 1
ATOM 894 O O . ARG A 1 108 ? 15.776 -6.596 -3.130 1.00 98.12 108 ARG A O 1
ATOM 901 N N . TYR A 1 109 ? 15.187 -4.433 -3.194 1.00 97.25 109 TYR A N 1
ATOM 902 C CA . TYR A 1 109 ? 16.431 -3.994 -3.814 1.00 97.25 109 TYR A CA 1
ATOM 903 C C . TYR A 1 109 ? 17.648 -4.245 -2.909 1.00 97.25 109 TYR A C 1
ATOM 905 O O . TYR A 1 109 ? 17.655 -3.864 -1.739 1.00 97.25 109 TYR A O 1
ATOM 913 N N . LYS A 1 110 ? 18.714 -4.839 -3.462 1.00 94.12 110 LYS A N 1
ATOM 914 C CA . LYS A 1 110 ? 19.972 -5.105 -2.735 1.00 94.12 110 LYS A CA 1
ATOM 915 C C . LYS A 1 110 ? 20.705 -3.832 -2.301 1.00 94.12 110 LYS A C 1
ATOM 917 O O . LYS A 1 110 ? 21.508 -3.884 -1.377 1.00 94.12 110 LYS A O 1
ATOM 922 N N . GLY A 1 111 ? 20.451 -2.702 -2.966 1.00 87.50 111 GLY A N 1
ATOM 923 C CA . GLY A 1 111 ? 21.086 -1.417 -2.664 1.00 87.50 111 GLY A CA 1
ATOM 924 C C . GLY A 1 111 ? 20.455 -0.639 -1.505 1.00 87.50 111 GLY A C 1
ATOM 925 O O . GLY A 1 111 ? 20.930 0.455 -1.199 1.00 87.50 111 GLY A O 1
ATOM 926 N N . VAL A 1 112 ? 19.401 -1.163 -0.862 1.00 78.25 112 VAL A N 1
ATOM 927 C CA . VAL A 1 112 ? 18.811 -0.537 0.331 1.00 78.25 112 VAL A CA 1
ATOM 928 C C . VAL A 1 112 ? 19.802 -0.654 1.486 1.00 78.25 112 VAL A C 1
ATOM 930 O O . VAL A 1 112 ? 20.042 -1.738 2.015 1.00 78.25 112 VAL A O 1
ATOM 933 N N . LYS A 1 113 ? 20.383 0.475 1.897 1.00 66.50 113 LYS A N 1
ATOM 934 C CA . LYS A 1 113 ? 21.028 0.578 3.208 1.00 66.50 113 LYS A CA 1
ATOM 935 C C . LYS A 1 113 ? 19.907 0.643 4.238 1.00 66.50 113 LYS A C 1
ATOM 937 O O . LYS A 1 113 ? 18.981 1.426 4.059 1.00 66.50 113 LYS A O 1
ATOM 942 N N . ALA A 1 114 ? 19.958 -0.205 5.261 1.00 51.41 114 ALA A N 1
ATOM 943 C CA . ALA A 1 114 ? 18.954 -0.178 6.313 1.00 51.41 114 ALA A CA 1
ATOM 944 C C . ALA A 1 114 ? 18.957 1.203 6.980 1.00 51.41 114 ALA A C 1
ATOM 946 O O . ALA A 1 114 ? 19.934 1.575 7.631 1.00 51.41 114 ALA A O 1
ATOM 947 N N . ASP A 1 115 ? 17.863 1.943 6.833 1.00 46.94 115 ASP A N 1
ATOM 948 C CA . ASP A 1 115 ? 17.563 3.036 7.741 1.00 46.94 115 ASP A CA 1
ATOM 949 C C . ASP A 1 115 ? 17.137 2.393 9.062 1.00 46.94 115 ASP A C 1
ATOM 951 O O . ASP A 1 115 ? 16.022 1.891 9.208 1.00 46.94 115 ASP A O 1
ATOM 955 N N . VAL A 1 116 ? 18.049 2.367 10.034 1.00 42.44 116 VAL A N 1
ATOM 956 C CA . VAL A 1 116 ? 17.714 2.117 11.442 1.00 42.44 116 VAL A CA 1
ATOM 957 C C . VAL A 1 116 ? 16.913 3.311 11.962 1.00 42.44 116 VAL A C 1
ATOM 959 O O . VAL A 1 116 ? 17.415 4.180 12.669 1.00 42.44 116 VAL A O 1
ATOM 962 N N . ALA A 1 117 ? 15.645 3.375 11.567 1.00 38.75 117 ALA A N 1
ATOM 963 C CA . ALA A 1 117 ? 14.665 4.291 12.116 1.00 38.75 117 ALA A CA 1
ATOM 964 C C . ALA A 1 117 ? 14.010 3.644 13.351 1.00 38.75 117 ALA A C 1
ATOM 966 O O . ALA A 1 117 ? 13.083 2.850 13.232 1.00 38.75 117 ALA A O 1
ATOM 967 N N . GLY A 1 118 ? 14.526 3.999 14.532 1.00 36.94 118 GLY A N 1
ATOM 968 C CA . GLY A 1 118 ? 13.775 4.094 15.790 1.00 36.94 118 GLY A CA 1
ATOM 969 C C . GLY A 1 118 ? 13.116 2.825 16.336 1.00 36.94 118 GLY A C 1
ATOM 970 O O . GLY A 1 118 ? 11.893 2.733 16.373 1.00 36.94 118 GLY A O 1
ATOM 971 N N . VAL A 1 119 ? 13.913 1.907 16.883 1.00 36.16 119 VAL A N 1
ATOM 972 C CA . VAL A 1 119 ? 13.445 1.050 17.983 1.00 36.16 119 VAL A CA 1
ATOM 973 C C . VAL A 1 119 ? 13.417 1.889 19.262 1.00 36.16 119 VAL A C 1
ATOM 975 O O . VAL A 1 119 ? 14.436 2.055 19.922 1.00 36.16 119 VAL A O 1
ATOM 978 N N . GLU A 1 120 ? 12.251 2.433 19.616 1.00 33.66 120 GLU A N 1
ATOM 979 C CA . GLU A 1 120 ? 11.951 2.701 21.026 1.00 33.66 120 GLU A CA 1
ATOM 980 C C . GLU A 1 120 ? 11.465 1.388 21.643 1.00 33.66 120 GLU A C 1
ATOM 982 O O . GLU A 1 120 ? 10.287 1.030 21.648 1.00 33.66 120 GLU A O 1
ATOM 987 N N . GLU A 1 121 ? 12.447 0.624 22.102 1.00 37.28 121 GLU A N 1
ATOM 988 C CA . GLU A 1 121 ? 12.291 -0.497 23.007 1.00 37.28 121 GLU A CA 1
ATOM 989 C C . GLU A 1 121 ? 11.805 0.045 24.358 1.00 37.28 121 GLU A C 1
ATOM 991 O O . GLU A 1 121 ? 12.577 0.602 25.135 1.00 37.28 121 GLU A O 1
ATOM 996 N N . THR A 1 122 ? 10.510 -0.087 24.655 1.00 30.92 122 THR A N 1
ATOM 997 C CA . THR A 1 122 ? 10.057 -0.056 26.051 1.00 30.92 122 THR A CA 1
ATOM 998 C C . THR A 1 122 ? 9.832 -1.489 26.500 1.00 30.92 122 THR A C 1
ATOM 1000 O O . THR A 1 122 ? 8.849 -2.136 26.139 1.00 30.92 122 THR A O 1
ATOM 1003 N N . ALA A 1 123 ? 10.813 -1.979 27.250 1.00 3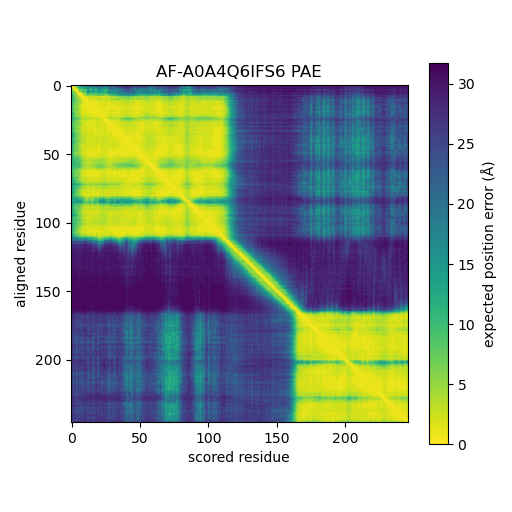3.62 123 ALA A N 1
ATOM 1004 C CA . ALA A 1 123 ? 10.839 -3.279 27.888 1.00 33.62 123 ALA A CA 1
ATOM 1005 C C . ALA A 1 123 ? 9.586 -3.534 28.745 1.00 33.62 123 ALA A C 1
ATOM 1007 O O . ALA A 1 123 ? 9.138 -2.682 29.514 1.00 33.62 123 ALA A O 1
ATOM 1008 N N . ALA A 1 124 ? 9.053 -4.748 28.624 1.00 35.16 124 ALA A N 1
ATOM 1009 C CA . ALA A 1 124 ? 8.076 -5.319 29.538 1.00 35.16 124 ALA A CA 1
ATOM 1010 C C . ALA A 1 124 ? 8.742 -5.726 30.867 1.00 35.16 124 ALA A C 1
ATOM 1012 O O . ALA A 1 124 ? 9.881 -6.194 30.850 1.00 35.16 124 ALA A O 1
ATOM 1013 N N . PRO A 1 125 ? 8.029 -5.685 32.003 1.00 36.06 125 PRO A N 1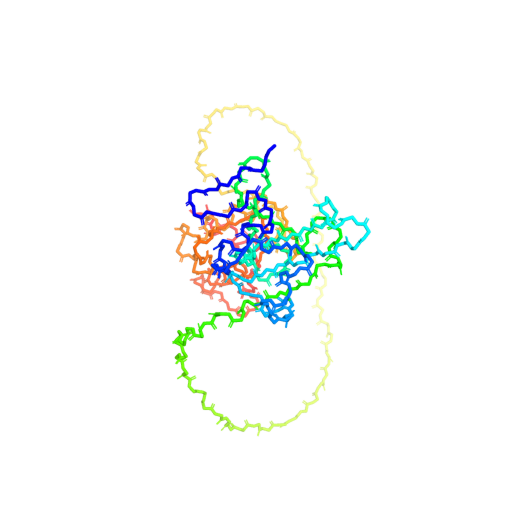
ATOM 1014 C CA . PRO A 1 125 ? 8.316 -6.557 33.133 1.00 36.06 125 PRO A CA 1
ATOM 1015 C C . PRO A 1 125 ? 7.469 -7.837 33.057 1.00 36.06 125 PRO A C 1
ATOM 1017 O O . PRO A 1 125 ? 6.247 -7.780 32.907 1.00 36.06 125 PRO A O 1
ATOM 1020 N N . GLN A 1 126 ? 8.137 -8.988 33.169 1.00 30.80 126 GLN A N 1
ATOM 1021 C CA . GLN A 1 126 ? 7.525 -10.311 33.304 1.00 30.80 126 GLN A CA 1
ATOM 1022 C C . GLN A 1 126 ? 7.117 -10.619 34.757 1.00 30.80 126 GLN A C 1
ATOM 1024 O O . GLN A 1 126 ? 7.835 -10.278 35.692 1.00 30.80 126 GLN A O 1
ATOM 1029 N N . ASP A 1 127 ? 5.991 -11.332 34.855 1.00 30.25 127 ASP A N 1
ATOM 1030 C CA . ASP A 1 127 ? 5.545 -12.322 35.846 1.00 30.25 127 ASP A CA 1
ATOM 1031 C C . ASP A 1 127 ? 5.488 -12.003 37.349 1.00 30.25 127 ASP A C 1
ATOM 1033 O O . ASP A 1 127 ? 6.478 -11.703 38.007 1.00 30.25 127 ASP A O 1
ATOM 1037 N N . THR A 1 128 ? 4.316 -12.278 37.942 1.00 27.05 128 THR A N 1
ATOM 1038 C CA . THR A 1 128 ? 4.186 -13.348 38.955 1.00 27.05 128 THR A CA 1
ATOM 1039 C C . THR A 1 128 ? 2.721 -13.663 39.317 1.00 27.05 128 THR A C 1
ATOM 1041 O O . THR A 1 128 ? 1.937 -12.783 39.658 1.00 27.05 128 THR A O 1
ATOM 1044 N N . THR A 1 129 ? 2.432 -14.971 39.375 1.00 27.70 129 THR A N 1
ATOM 1045 C CA . THR A 1 129 ? 1.428 -15.661 40.221 1.00 27.70 129 THR A CA 1
ATOM 1046 C C . THR A 1 129 ? 0.030 -15.951 39.645 1.00 27.70 129 THR A C 1
ATOM 1048 O O . THR A 1 129 ? -0.887 -15.138 39.706 1.00 27.70 129 THR A O 1
ATOM 1051 N N . ALA A 1 130 ? -0.151 -17.206 39.212 1.00 32.31 130 ALA A N 1
ATOM 1052 C CA . ALA A 1 130 ? -1.407 -17.957 39.334 1.00 32.31 130 ALA A CA 1
ATOM 1053 C C . ALA A 1 130 ? -1.483 -18.624 40.728 1.00 32.31 130 ALA A C 1
ATOM 1055 O O . ALA A 1 130 ? -0.438 -18.844 41.347 1.00 32.31 130 ALA A O 1
ATOM 1056 N N . PRO A 1 131 ? -2.684 -18.992 41.212 1.00 39.03 131 PRO A N 1
ATOM 1057 C CA . PRO A 1 131 ? -3.068 -20.405 41.083 1.00 39.03 131 PRO A CA 1
ATOM 1058 C C . PRO A 1 131 ? -4.533 -20.671 40.656 1.00 39.03 131 PRO A C 1
ATOM 1060 O O . PRO A 1 131 ? -5.447 -19.923 40.990 1.00 39.03 131 PRO A O 1
ATOM 1063 N N . GLN A 1 132 ? -4.680 -21.768 39.892 1.00 27.80 132 GLN A N 1
ATOM 1064 C CA . GLN A 1 132 ? -5.696 -22.855 39.900 1.00 27.80 132 GLN A CA 1
ATOM 1065 C C . GLN A 1 132 ? -6.818 -22.784 40.969 1.00 27.80 132 GLN A C 1
ATOM 1067 O O . GLN A 1 132 ? -6.567 -22.329 42.073 1.00 27.80 132 GLN A O 1
ATOM 1072 N N . GLU A 1 133 ? -8.045 -23.312 40.852 1.00 26.98 133 GLU A N 1
ATOM 1073 C CA . GLU A 1 133 ? -8.806 -24.187 39.935 1.00 26.98 133 GLU A CA 1
ATOM 1074 C C . GLU A 1 133 ? -10.215 -24.357 40.584 1.00 26.98 133 GLU A C 1
ATOM 1076 O O . GLU A 1 133 ? -10.318 -24.214 41.801 1.00 26.98 133 GLU A O 1
ATOM 1081 N N . THR A 1 134 ? -11.282 -24.645 39.811 1.00 25.03 134 THR A N 1
ATOM 1082 C CA . THR A 1 134 ? -12.429 -25.569 40.104 1.00 25.03 134 THR A CA 1
ATOM 1083 C C . THR A 1 134 ? -13.812 -25.148 39.539 1.00 25.03 134 THR A C 1
ATOM 1085 O O . THR A 1 134 ? -14.378 -24.115 39.870 1.00 25.03 134 THR A O 1
ATOM 1088 N N . ALA A 1 135 ? -14.331 -26.024 38.664 1.00 26.31 135 ALA A N 1
ATOM 1089 C CA . ALA A 1 135 ? -15.702 -26.559 38.519 1.00 26.31 135 ALA A CA 1
ATOM 1090 C C . ALA A 1 135 ? -16.992 -25.673 38.552 1.00 26.31 135 ALA A C 1
ATOM 1092 O O . ALA A 1 135 ? -17.463 -25.246 39.598 1.00 26.31 135 ALA A O 1
ATOM 1093 N N . VAL A 1 136 ? -17.618 -25.553 37.363 1.00 31.47 136 VAL A N 1
ATOM 1094 C CA . VAL A 1 136 ? -19.045 -25.758 36.922 1.00 31.47 136 VAL A CA 1
ATOM 1095 C C . VAL A 1 136 ? -20.031 -26.264 38.028 1.00 31.47 136 VAL A C 1
ATOM 1097 O O . VAL A 1 136 ? -19.601 -27.134 38.782 1.00 31.47 136 VAL A O 1
ATOM 1100 N N . PRO A 1 137 ? -21.354 -25.896 38.096 1.00 36.97 137 PRO A N 1
ATOM 1101 C CA . PRO A 1 137 ? -22.276 -25.984 36.955 1.00 36.97 137 PRO A CA 1
ATOM 1102 C C . PRO A 1 137 ? -23.507 -25.055 36.827 1.00 36.97 137 PRO A C 1
ATOM 1104 O O . PRO A 1 137 ? -23.815 -24.198 37.645 1.00 36.97 137 PRO A O 1
ATOM 1107 N N . GLN A 1 138 ? -24.170 -25.279 35.685 1.00 31.42 138 GLN A N 1
ATOM 1108 C CA . GLN A 1 138 ? -25.424 -24.730 35.169 1.00 31.42 138 GLN A CA 1
ATOM 1109 C C . GLN A 1 138 ? -26.599 -24.799 36.159 1.00 31.42 138 GLN A C 1
ATOM 1111 O O . GLN A 1 138 ? -26.780 -25.793 36.858 1.00 31.42 138 GLN A O 1
ATOM 1116 N N . GLY A 1 139 ? -27.464 -23.782 36.100 1.00 26.22 139 GLY A N 1
ATOM 1117 C CA . GLY A 1 139 ? -28.769 -23.742 36.755 1.00 26.22 139 GLY A CA 1
ATOM 1118 C C . GLY A 1 139 ? -29.734 -22.839 35.984 1.00 26.22 139 GLY A C 1
ATOM 1119 O O . GLY A 1 139 ? -29.567 -21.626 35.933 1.00 26.22 139 GLY A O 1
ATOM 1120 N N . THR A 1 140 ? -30.697 -23.480 35.332 1.00 25.02 140 THR A N 1
ATOM 1121 C CA . THR A 1 140 ? -31.874 -22.976 34.603 1.00 25.02 140 THR A CA 1
ATOM 1122 C C . THR A 1 140 ? -32.877 -22.203 35.479 1.00 25.02 140 THR A C 1
ATOM 1124 O O . THR A 1 140 ? -32.800 -22.319 36.698 1.00 25.02 140 THR A O 1
ATOM 1127 N N . ALA A 1 141 ? -33.891 -21.591 34.816 1.00 25.75 141 ALA A N 1
ATOM 1128 C CA . ALA A 1 141 ? -35.233 -21.163 35.306 1.00 25.75 141 ALA A CA 1
ATOM 1129 C C . ALA A 1 141 ? -35.351 -19.637 35.597 1.00 25.75 141 ALA A C 1
ATOM 1131 O O . ALA A 1 141 ? -34.512 -19.117 36.316 1.00 25.75 141 ALA A O 1
ATOM 1132 N N . VAL A 1 142 ? -36.313 -18.795 35.163 1.00 29.00 142 VAL A N 1
ATOM 1133 C CA . VAL A 1 142 ? -37.601 -18.729 34.385 1.00 29.00 142 VAL A CA 1
ATOM 1134 C C . VAL A 1 142 ? -37.902 -17.182 34.246 1.00 29.00 142 VAL A C 1
ATOM 1136 O O . VAL A 1 142 ? -37.118 -16.416 34.810 1.00 29.00 142 VAL A O 1
ATOM 1139 N N . PRO A 1 143 ? -39.020 -16.616 33.708 1.00 37.97 143 PRO A N 1
ATOM 1140 C CA . PRO A 1 143 ? -40.012 -17.035 32.706 1.00 37.97 143 PRO A CA 1
ATOM 1141 C C . PRO A 1 143 ? -40.266 -16.044 31.545 1.00 37.97 143 PRO A C 1
ATOM 1143 O O . PRO A 1 143 ? -39.858 -14.888 31.534 1.00 37.97 143 PRO A O 1
ATOM 1146 N N . GLN A 1 144 ? -41.034 -16.565 30.582 1.00 27.97 144 GLN A N 1
ATOM 1147 C CA . GLN A 1 144 ? -41.782 -15.876 29.529 1.00 27.97 144 GLN A CA 1
ATOM 1148 C C . GLN A 1 144 ? -42.933 -14.992 30.050 1.00 27.97 144 GLN A C 1
ATOM 1150 O O . GLN A 1 144 ? -43.574 -15.307 31.050 1.00 27.97 144 GLN A O 1
ATOM 1155 N N . GLY A 1 145 ? -43.281 -13.995 29.232 1.00 24.77 145 GLY A N 1
ATOM 1156 C CA . GLY A 1 145 ? -44.542 -13.243 29.206 1.00 24.77 145 GLY A CA 1
ATOM 1157 C C . GLY A 1 145 ? -44.248 -11.815 28.728 1.00 24.77 145 GLY A C 1
ATOM 1158 O O . GLY A 1 145 ? -43.339 -11.197 29.253 1.00 24.77 145 GLY A O 1
ATOM 1159 N N . THR A 1 146 ? -44.863 -11.216 27.715 1.00 28.69 146 THR A N 1
ATOM 1160 C CA . THR A 1 146 ? -46.082 -11.495 26.950 1.00 28.69 146 THR A CA 1
ATOM 1161 C C . THR A 1 146 ? -46.013 -10.726 25.622 1.00 28.69 146 THR A C 1
ATOM 1163 O O . THR A 1 146 ? -45.278 -9.752 25.480 1.00 28.69 146 THR A O 1
ATOM 1166 N N . LYS A 1 147 ? -46.789 -11.212 24.650 1.00 28.81 147 LYS A N 1
ATOM 1167 C CA . LYS A 1 147 ? -47.054 -10.645 23.322 1.00 28.81 147 LYS A CA 1
ATOM 1168 C C . LYS A 1 147 ? -47.608 -9.218 23.390 1.00 28.81 147 LYS A C 1
ATOM 1170 O O . LYS A 1 147 ? -48.422 -8.952 24.263 1.00 28.81 147 LYS A O 1
ATOM 1175 N N . GLU A 1 148 ? -47.326 -8.418 22.362 1.00 30.34 148 GLU A N 1
ATOM 1176 C CA . GLU A 1 148 ? -48.358 -7.602 21.708 1.00 30.34 148 GLU A CA 1
ATOM 1177 C C . GLU A 1 148 ? -47.962 -7.275 20.257 1.00 30.34 148 GLU A C 1
ATOM 1179 O O . GLU A 1 148 ? -46.967 -6.606 19.982 1.00 30.34 148 GLU A O 1
ATOM 1184 N N . GLU A 1 149 ? -48.744 -7.814 19.320 1.00 29.14 149 GLU A N 1
ATOM 1185 C CA . GLU A 1 149 ? -48.825 -7.380 17.926 1.00 29.14 149 GLU A CA 1
ATOM 1186 C C . GLU A 1 149 ? -49.770 -6.175 17.836 1.00 29.14 149 GLU A C 1
ATOM 1188 O O . GLU A 1 149 ? -50.840 -6.177 18.440 1.00 29.14 149 GLU A O 1
ATOM 1193 N N . GLY A 1 150 ? -49.417 -5.178 17.020 1.00 28.16 150 GLY A N 1
ATOM 1194 C CA . GLY A 1 150 ? -50.222 -3.971 16.824 1.00 28.16 150 GLY A CA 1
ATOM 1195 C C . GLY A 1 150 ? -49.954 -3.279 15.488 1.00 28.16 150 GLY A C 1
ATOM 1196 O O . GLY A 1 150 ? -49.279 -2.262 15.435 1.00 28.16 150 GLY A O 1
ATOM 1197 N N . ARG A 1 151 ? -50.455 -3.906 14.419 1.00 30.02 151 ARG A N 1
ATOM 1198 C CA . ARG A 1 151 ? -50.981 -3.394 13.134 1.00 30.02 151 ARG A CA 1
ATOM 1199 C C . ARG A 1 151 ? -50.644 -1.962 12.648 1.00 30.02 151 ARG A C 1
ATOM 1201 O O . ARG A 1 151 ? -50.861 -0.959 13.313 1.00 30.02 151 ARG A O 1
ATOM 1208 N N . ALA A 1 152 ? -50.267 -1.924 11.368 1.00 38.53 152 ALA A N 1
ATOM 1209 C CA . ALA A 1 152 ? -50.019 -0.774 10.497 1.00 38.53 152 ALA A CA 1
ATOM 1210 C C . ALA A 1 152 ? -51.184 0.223 10.316 1.00 38.53 152 ALA A C 1
ATOM 1212 O O . ALA A 1 152 ? -52.348 -0.175 10.313 1.00 38.53 152 ALA A O 1
ATOM 1213 N N . VAL A 1 153 ? -50.837 1.474 9.975 1.00 33.12 153 VAL A N 1
ATOM 1214 C CA . VAL A 1 153 ? -51.681 2.428 9.227 1.00 33.12 153 VAL A CA 1
ATOM 1215 C C . VAL A 1 153 ? -50.835 3.302 8.287 1.00 33.12 153 VAL A C 1
ATOM 1217 O O . VAL A 1 153 ? -49.767 3.789 8.655 1.00 33.12 153 VAL A O 1
ATOM 1220 N N . HIS A 1 154 ? -51.330 3.477 7.059 1.00 30.09 154 HIS A N 1
ATOM 1221 C CA . HIS A 1 154 ? -50.787 4.325 5.995 1.00 30.09 154 HIS A CA 1
ATOM 1222 C C . HIS A 1 154 ? -51.465 5.712 5.957 1.00 30.09 154 HIS A C 1
ATOM 1224 O O . HIS A 1 154 ? -52.667 5.811 6.176 1.00 30.09 154 HIS A O 1
ATOM 1230 N N . ALA A 1 155 ? -50.675 6.695 5.494 1.00 30.47 155 ALA A N 1
ATOM 1231 C CA . ALA A 1 155 ? -51.008 7.902 4.711 1.00 30.47 155 ALA A CA 1
ATOM 1232 C C . ALA A 1 155 ? -51.638 9.148 5.383 1.00 30.47 155 ALA A C 1
ATOM 1234 O O . ALA A 1 155 ? -52.696 9.078 5.994 1.00 30.47 155 ALA A O 1
ATOM 1235 N N . GLY A 1 156 ? -51.042 10.327 5.105 1.00 25.69 156 GLY A N 1
ATOM 1236 C CA . GLY A 1 156 ? -51.768 11.610 5.094 1.00 25.69 156 GLY A CA 1
ATOM 1237 C C . GLY A 1 156 ? -50.990 12.917 5.357 1.00 25.69 156 GLY A C 1
ATOM 1238 O O . GLY A 1 156 ? -50.936 13.357 6.493 1.00 25.69 156 GLY A O 1
ATOM 1239 N N . ALA A 1 157 ? -50.560 13.582 4.272 1.00 29.31 157 ALA A N 1
ATOM 1240 C CA . ALA A 1 157 ? -50.527 15.046 4.034 1.00 29.31 157 ALA A CA 1
ATOM 1241 C C . ALA A 1 157 ? -49.476 15.995 4.683 1.00 29.31 157 ALA A C 1
ATOM 1243 O O . ALA A 1 157 ? -48.921 15.773 5.750 1.00 29.31 157 ALA A O 1
ATOM 1244 N N . ALA A 1 158 ? -49.197 17.069 3.927 1.00 35.19 158 ALA A N 1
ATOM 1245 C CA . ALA A 1 158 ? -48.012 17.933 3.907 1.00 35.19 158 ALA A CA 1
ATOM 1246 C C . ALA A 1 158 ? -48.100 19.248 4.720 1.00 35.19 158 ALA A C 1
ATOM 1248 O O . ALA A 1 158 ? -49.179 19.798 4.916 1.00 35.19 158 ALA A O 1
ATOM 1249 N N . GLY A 1 159 ? -46.927 19.807 5.060 1.00 26.81 159 GLY A N 1
ATOM 1250 C CA . GLY A 1 159 ? -46.694 21.200 5.483 1.00 26.81 159 GLY A CA 1
ATOM 1251 C C . GLY A 1 159 ? -45.218 21.424 5.881 1.00 26.81 159 GLY A C 1
ATOM 1252 O O . GLY A 1 159 ? -44.677 20.576 6.590 1.00 26.81 159 GLY A O 1
ATOM 1253 N N . PRO A 1 160 ? -44.514 22.477 5.408 1.00 48.69 160 PRO A N 1
ATOM 1254 C CA . PRO A 1 160 ? -43.053 22.491 5.356 1.00 48.69 160 PRO A CA 1
ATOM 1255 C C . PRO A 1 160 ? -42.439 22.941 6.683 1.00 48.69 160 PRO A C 1
ATOM 1257 O O . PRO A 1 160 ? -42.538 24.100 7.075 1.00 48.69 160 PRO A O 1
ATOM 1260 N N . LEU A 1 161 ? -41.739 22.029 7.351 1.00 35.88 161 LEU A N 1
ATOM 1261 C CA . LEU A 1 161 ? -40.852 22.362 8.459 1.00 35.88 161 LEU A CA 1
ATOM 1262 C C . LEU A 1 161 ? -39.428 22.047 8.017 1.00 35.88 161 LEU A C 1
ATOM 1264 O O . LEU A 1 161 ? -39.099 20.899 7.716 1.00 35.88 161 LEU A O 1
ATOM 1268 N N . ALA A 1 162 ? -38.608 23.092 7.933 1.00 48.47 162 ALA A N 1
ATOM 1269 C CA . ALA A 1 162 ? -37.180 22.995 7.668 1.00 48.47 162 ALA A CA 1
ATOM 1270 C C . ALA A 1 162 ? -36.565 21.887 8.544 1.00 48.47 162 ALA A C 1
ATOM 1272 O O . ALA A 1 162 ? -36.790 21.888 9.759 1.00 48.47 162 ALA A O 1
ATOM 1273 N N . PRO A 1 163 ? -35.823 20.914 7.987 1.00 44.50 163 PRO A N 1
ATOM 1274 C CA . PRO A 1 163 ? -35.279 19.868 8.825 1.00 44.50 163 PRO A CA 1
ATOM 1275 C C . PRO A 1 163 ? -34.137 20.450 9.661 1.00 44.50 163 PRO A C 1
ATOM 1277 O O . PRO A 1 163 ? -33.054 20.734 9.153 1.00 44.50 163 PRO A O 1
ATOM 1280 N N . ALA A 1 164 ? -34.369 20.562 10.972 1.00 48.53 164 ALA A N 1
ATOM 1281 C CA . ALA A 1 164 ? -33.302 20.416 11.955 1.00 48.53 164 ALA A CA 1
ATOM 1282 C C . ALA A 1 164 ? -32.479 19.184 11.557 1.00 48.53 164 ALA A C 1
ATOM 1284 O O . ALA A 1 164 ? -33.070 18.158 11.208 1.00 48.53 164 ALA A O 1
ATOM 1285 N N . SER A 1 165 ? -31.150 19.290 11.546 1.00 54.75 165 SER A N 1
ATOM 1286 C CA . SER A 1 165 ? -30.252 18.224 11.096 1.00 54.75 165 SER A CA 1
ATOM 1287 C C . SER A 1 165 ? -30.523 16.932 11.873 1.00 54.75 165 SER A C 1
ATOM 1289 O O . SER A 1 165 ? -30.017 16.734 12.977 1.00 54.75 165 SER A O 1
ATOM 1291 N N . ARG A 1 166 ? -31.375 16.060 11.329 1.00 75.81 166 ARG A N 1
ATOM 1292 C CA . ARG A 1 166 ? -31.690 14.780 11.955 1.00 75.81 166 ARG A CA 1
ATOM 1293 C C . ARG A 1 166 ? -30.478 13.880 11.799 1.00 75.81 166 ARG A C 1
ATOM 1295 O O . ARG A 1 166 ? -29.944 13.738 10.700 1.00 75.81 166 ARG A O 1
ATOM 1302 N N . VAL A 1 167 ? -30.082 13.257 12.904 1.00 82.94 167 VAL A N 1
ATOM 1303 C CA . VAL A 1 167 ? -29.111 12.163 12.902 1.00 82.94 167 VAL A CA 1
ATOM 1304 C C . VAL A 1 167 ? -29.534 11.136 11.840 1.00 82.94 167 VAL A C 1
ATOM 1306 O O . VAL A 1 167 ? -30.687 10.692 11.875 1.00 82.94 167 VAL A O 1
ATOM 1309 N N . PRO A 1 168 ? -28.658 10.759 10.886 1.00 89.12 168 PRO A N 1
ATOM 1310 C CA . PRO A 1 168 ? -28.993 9.767 9.871 1.00 89.12 168 PRO A CA 1
ATOM 1311 C C . PRO A 1 168 ? -29.442 8.446 10.500 1.00 89.12 168 PRO A C 1
ATOM 1313 O O . PRO A 1 168 ? -28.913 8.040 11.538 1.00 89.12 168 PRO A O 1
ATOM 1316 N N . ALA A 1 169 ? -30.376 7.744 9.855 1.00 92.81 169 ALA A N 1
ATOM 1317 C CA . ALA A 1 169 ? -30.780 6.413 10.296 1.00 92.81 169 ALA A CA 1
ATOM 1318 C C . ALA A 1 169 ? -29.580 5.450 10.286 1.00 92.81 169 ALA A C 1
ATOM 1320 O O . ALA A 1 169 ? -28.732 5.503 9.394 1.00 92.81 169 ALA A O 1
ATOM 1321 N N . TYR A 1 170 ? -29.509 4.570 11.286 1.00 94.94 170 TYR A N 1
ATOM 1322 C CA . TYR A 1 170 ? -28.442 3.578 11.371 1.00 94.94 170 TYR A CA 1
ATOM 1323 C C . TYR A 1 170 ? -28.610 2.524 10.260 1.00 94.94 170 TYR A C 1
ATOM 1325 O O . TYR A 1 170 ? -29.653 1.869 10.219 1.00 94.94 170 TYR A O 1
ATOM 1333 N N . PRO A 1 171 ? -27.604 2.310 9.391 1.00 93.00 171 PRO A N 1
ATOM 1334 C CA . PRO A 1 171 ? -27.751 1.492 8.181 1.00 93.00 171 PRO A CA 1
ATOM 1335 C C . PRO A 1 171 ? -27.677 -0.024 8.436 1.00 93.00 171 PRO A C 1
ATOM 1337 O O . PRO A 1 171 ? -27.758 -0.818 7.504 1.00 93.00 171 PRO A O 1
ATOM 1340 N N . GLY A 1 172 ? -27.528 -0.441 9.697 1.00 94.38 172 GLY A N 1
ATOM 1341 C CA . GLY A 1 172 ? -27.468 -1.844 10.099 1.00 94.38 172 GLY A CA 1
ATOM 1342 C C . GLY A 1 172 ? -26.050 -2.344 10.379 1.00 94.38 172 GLY A C 1
ATOM 1343 O O . GLY A 1 172 ? -25.058 -1.838 9.858 1.00 94.38 172 GLY A O 1
ATOM 1344 N N . ARG A 1 173 ? -25.956 -3.382 11.221 1.00 91.75 173 ARG A N 1
ATOM 1345 C CA . ARG A 1 173 ? -24.674 -3.933 11.705 1.00 91.75 173 ARG A CA 1
ATOM 1346 C C . ARG A 1 173 ? -23.811 -4.524 10.594 1.00 91.75 173 ARG A C 1
ATOM 1348 O O . ARG A 1 173 ? -22.592 -4.437 10.682 1.00 91.75 173 ARG A O 1
ATOM 1355 N N . GLY A 1 174 ? -24.434 -5.097 9.563 1.00 88.81 174 GLY A N 1
ATOM 1356 C CA . GLY A 1 174 ? -23.734 -5.734 8.442 1.00 88.81 174 GLY A CA 1
ATOM 1357 C C . GLY A 1 174 ? -22.845 -4.782 7.637 1.00 88.81 174 GLY A C 1
ATOM 1358 O O . GLY A 1 174 ? -21.870 -5.231 7.049 1.00 88.81 174 GLY A O 1
ATOM 1359 N N . MET A 1 175 ? -23.116 -3.472 7.677 1.00 92.12 175 MET A N 1
ATOM 1360 C CA . MET A 1 175 ? -22.331 -2.465 6.951 1.00 92.12 175 MET A CA 1
ATOM 1361 C C . MET A 1 175 ? -20.950 -2.203 7.566 1.00 92.12 175 MET A C 1
ATOM 1363 O O . MET A 1 175 ? -20.097 -1.608 6.913 1.00 92.12 175 MET A O 1
ATOM 1367 N N . PHE A 1 176 ? -20.732 -2.645 8.809 1.00 95.06 176 PHE A N 1
ATOM 1368 C CA . PHE A 1 176 ? -19.527 -2.401 9.605 1.00 95.06 176 PHE A CA 1
ATOM 1369 C C . PHE A 1 176 ? -18.947 -3.734 10.083 1.00 95.06 176 PHE A C 1
ATOM 1371 O O . PHE A 1 176 ? -18.862 -4.023 11.282 1.00 95.06 176 PHE A O 1
ATOM 1378 N N . ARG A 1 177 ? -18.672 -4.623 9.131 1.00 89.44 177 ARG A N 1
ATOM 1379 C CA . ARG A 1 177 ? -18.105 -5.954 9.365 1.00 89.44 177 ARG A CA 1
ATOM 1380 C C . ARG A 1 177 ? -16.902 -6.172 8.453 1.00 89.44 177 ARG A C 1
ATOM 1382 O O . ARG A 1 177 ? -16.813 -5.511 7.420 1.00 89.44 177 ARG A O 1
ATOM 1389 N N . PRO A 1 178 ? -15.981 -7.083 8.815 1.00 80.31 178 PRO A N 1
ATOM 1390 C CA . PRO A 1 178 ? -14.878 -7.453 7.934 1.00 80.31 178 PRO A CA 1
ATOM 1391 C C . PRO A 1 178 ? -15.378 -7.778 6.519 1.00 80.31 178 PRO A C 1
ATOM 1393 O O . PRO A 1 178 ? -16.330 -8.539 6.361 1.00 80.31 178 PRO A O 1
ATOM 1396 N N . GLY A 1 179 ? -14.757 -7.165 5.509 1.00 75.12 179 GLY A N 1
ATOM 1397 C CA . GLY A 1 179 ? -15.136 -7.316 4.099 1.00 75.12 179 GLY A CA 1
ATOM 1398 C C . GLY A 1 179 ? -16.219 -6.353 3.595 1.00 75.12 179 GLY A C 1
ATOM 1399 O O . GLY A 1 179 ? -16.495 -6.347 2.399 1.00 75.12 179 GLY A O 1
ATOM 1400 N N . ALA A 1 180 ? -16.817 -5.522 4.455 1.00 82.62 180 ALA A N 1
ATOM 1401 C CA . ALA A 1 180 ? -17.779 -4.516 4.013 1.00 82.62 180 ALA A CA 1
ATOM 1402 C C . ALA A 1 180 ? -17.089 -3.387 3.228 1.00 82.62 180 ALA A C 1
ATOM 1404 O O . ALA A 1 180 ? -16.077 -2.849 3.673 1.00 82.62 180 ALA A O 1
ATOM 1405 N N . ASP A 1 181 ? -17.672 -3.006 2.091 1.00 88.12 181 ASP A N 1
ATOM 1406 C CA . ASP A 1 181 ? -17.228 -1.897 1.239 1.00 88.12 181 ASP A CA 1
ATOM 1407 C C . ASP A 1 181 ? -18.460 -1.077 0.829 1.00 88.12 181 ASP A C 1
ATOM 1409 O O . ASP A 1 181 ? -19.311 -1.550 0.074 1.00 88.12 181 ASP A O 1
ATOM 1413 N N . ASN A 1 182 ? -18.657 0.087 1.450 1.00 89.31 182 ASN A N 1
ATOM 1414 C CA . ASN A 1 182 ? -19.844 0.914 1.249 1.00 89.31 182 ASN A CA 1
ATOM 1415 C C . ASN A 1 182 ? -19.640 2.362 1.732 1.00 89.31 182 ASN A C 1
ATOM 1417 O O . ASN A 1 182 ? -18.777 2.673 2.554 1.00 89.31 182 ASN A O 1
ATOM 1421 N N . ALA A 1 183 ? -20.505 3.269 1.270 1.00 89.44 183 ALA A N 1
ATOM 1422 C CA . ALA A 1 183 ? -20.437 4.690 1.617 1.00 89.44 183 ALA A CA 1
ATOM 1423 C C . ALA A 1 183 ? -20.640 4.982 3.120 1.00 89.44 183 ALA A C 1
ATOM 1425 O O . ALA A 1 183 ? -20.184 6.021 3.608 1.00 89.44 183 ALA A O 1
ATOM 1426 N N . HIS A 1 184 ? -21.300 4.091 3.871 1.00 95.44 184 HIS A N 1
ATOM 1427 C CA . HIS A 1 184 ? -21.543 4.303 5.299 1.00 95.44 184 HIS A CA 1
ATOM 1428 C C . HIS A 1 184 ? -20.275 4.151 6.137 1.00 95.44 184 HIS A C 1
ATOM 1430 O O . HIS A 1 184 ? -20.142 4.863 7.133 1.00 95.44 184 HIS A O 1
ATOM 1436 N N . VAL A 1 185 ? -19.327 3.303 5.725 1.00 95.00 185 VAL A N 1
ATOM 1437 C CA . VAL A 1 185 ? -18.005 3.216 6.366 1.00 95.00 185 VAL A CA 1
ATOM 1438 C C . VAL A 1 185 ? -17.259 4.539 6.210 1.00 95.00 185 VAL A C 1
ATOM 1440 O O . VAL A 1 185 ? -16.825 5.115 7.205 1.00 95.00 185 VAL A O 1
ATOM 1443 N N . THR A 1 186 ? -17.214 5.102 4.995 1.00 91.38 186 THR A N 1
ATOM 1444 C CA . THR A 1 186 ? -16.571 6.409 4.766 1.00 91.38 186 THR A CA 1
ATOM 1445 C C . THR A 1 186 ? -17.231 7.511 5.583 1.00 91.38 186 THR A C 1
ATOM 1447 O O . THR A 1 186 ? -16.548 8.359 6.161 1.00 91.38 186 THR A O 1
ATOM 1450 N N . LEU A 1 187 ? -18.566 7.519 5.630 1.00 94.62 187 LEU A N 1
ATOM 1451 C CA . LEU A 1 187 ? -19.326 8.501 6.395 1.00 94.62 187 LEU A CA 1
ATOM 1452 C C . LEU A 1 187 ? -19.005 8.409 7.895 1.00 94.62 187 LEU A C 1
ATOM 1454 O O . LEU A 1 187 ? -18.730 9.431 8.525 1.00 94.62 187 LEU A O 1
ATOM 1458 N N . LEU A 1 188 ? -18.990 7.195 8.447 1.00 97.31 188 LEU A N 1
ATOM 1459 C CA . LEU A 1 188 ? -18.623 6.929 9.835 1.00 97.31 188 LEU A CA 1
ATOM 1460 C C . LEU A 1 188 ? -17.184 7.360 10.131 1.00 97.31 188 LEU A C 1
ATOM 1462 O O . LEU A 1 188 ? -16.951 8.086 11.097 1.00 97.31 188 LEU A O 1
ATOM 1466 N N . GLY A 1 189 ? -16.233 6.978 9.280 1.00 95.00 189 GLY A N 1
ATOM 1467 C CA . GLY A 1 189 ? -14.829 7.323 9.454 1.00 95.00 189 GLY A CA 1
ATOM 1468 C C . GLY A 1 189 ? -14.584 8.834 9.425 1.00 95.00 189 GLY A C 1
ATOM 1469 O O . GLY A 1 189 ? -13.885 9.362 10.291 1.00 95.00 189 GLY A O 1
ATOM 1470 N N . LYS A 1 190 ? -15.237 9.570 8.512 1.00 93.88 190 LYS A N 1
ATOM 1471 C CA . LYS A 1 190 ? -15.199 11.047 8.488 1.00 93.88 190 LYS A CA 1
ATOM 1472 C C . LYS A 1 190 ? -15.739 11.651 9.779 1.00 93.88 190 LYS A C 1
ATOM 1474 O O . LYS A 1 190 ? -15.189 12.633 10.278 1.00 93.88 190 LYS A O 1
ATOM 1479 N N . GLN A 1 191 ? -16.798 11.066 10.326 1.00 96.12 191 GLN A N 1
ATOM 1480 C CA . GLN A 1 191 ? -17.408 11.560 11.549 1.00 96.12 191 GLN A CA 1
ATOM 1481 C C . GLN A 1 191 ? -16.546 11.276 12.790 1.00 96.12 191 GLN A C 1
ATOM 1483 O O . GLN A 1 191 ? -16.431 12.138 13.660 1.00 96.12 191 GLN A O 1
ATOM 1488 N N . LEU A 1 192 ? -15.858 10.132 12.834 1.00 96.75 192 LEU A N 1
ATOM 1489 C CA . LEU A 1 192 ? -14.854 9.834 13.861 1.00 96.75 192 LEU A CA 1
ATOM 1490 C C . LEU A 1 192 ? -13.710 10.848 13.835 1.00 96.75 192 LEU A C 1
ATOM 1492 O O . LEU A 1 192 ? -13.382 11.407 14.878 1.00 96.75 192 LEU A O 1
ATOM 1496 N N . VAL A 1 193 ? -13.161 11.152 12.654 1.00 93.56 193 VAL A N 1
ATOM 1497 C CA . VAL A 1 193 ? -12.121 12.186 12.501 1.00 93.56 193 VAL A CA 1
ATOM 1498 C C . VAL A 1 193 ? -12.618 13.538 13.013 1.00 93.56 193 VAL A C 1
ATOM 1500 O O . VAL A 1 193 ? -11.933 14.170 13.813 1.00 93.56 193 VAL A O 1
ATOM 1503 N N . ARG A 1 194 ? -13.830 13.955 12.624 1.00 91.69 194 ARG A N 1
ATOM 1504 C CA . ARG A 1 194 ? -14.443 15.214 13.086 1.00 91.69 194 ARG A CA 1
ATOM 1505 C C . ARG A 1 194 ? -14.596 15.293 14.604 1.00 91.69 194 ARG A C 1
ATOM 1507 O O . ARG A 1 194 ? -14.443 16.373 15.160 1.00 91.69 194 ARG A O 1
ATOM 1514 N N . LYS A 1 195 ? -14.880 14.172 15.271 1.00 94.50 195 LYS A N 1
ATOM 1515 C CA . LYS A 1 195 ? -14.972 14.098 16.737 1.00 94.50 195 LYS A CA 1
ATOM 1516 C C . LYS A 1 195 ? -13.624 13.860 17.437 1.00 94.50 195 LYS A C 1
ATOM 1518 O O . LYS A 1 195 ? -13.611 13.692 18.650 1.00 94.50 195 LYS A O 1
ATOM 1523 N N . GLY A 1 196 ? -12.505 13.842 16.708 1.00 94.75 196 GLY A N 1
ATOM 1524 C CA . GLY A 1 196 ? -11.160 13.659 17.272 1.00 94.75 196 GLY A CA 1
ATOM 1525 C C . GLY A 1 196 ? -10.709 12.200 17.420 1.00 94.75 196 GLY A C 1
ATOM 1526 O O . GLY A 1 196 ? -9.629 11.937 17.941 1.00 94.75 196 GLY A O 1
ATOM 1527 N N . PHE A 1 197 ? -11.481 11.239 16.915 1.00 95.75 197 PHE A N 1
ATOM 1528 C CA . PHE A 1 197 ? -11.197 9.800 16.973 1.00 95.75 197 PHE A CA 1
ATOM 1529 C C . PHE A 1 197 ? -10.594 9.281 15.663 1.00 95.75 197 PHE A C 1
ATOM 1531 O O . PHE A 1 197 ? -10.937 8.205 15.198 1.00 95.75 197 PHE A O 1
ATOM 1538 N N . GLY A 1 198 ? -9.727 10.066 15.020 1.00 90.88 198 GLY A N 1
ATOM 1539 C CA . GLY A 1 198 ? -9.109 9.721 13.734 1.00 90.88 198 GLY A CA 1
ATOM 1540 C C . GLY A 1 198 ? -7.721 9.083 13.827 1.00 90.88 198 GLY A C 1
ATOM 1541 O O . GLY A 1 198 ? -7.092 8.876 12.790 1.00 90.88 198 GLY A O 1
ATOM 1542 N N . LYS A 1 199 ? -7.220 8.808 15.041 1.00 90.75 199 LYS A N 1
ATOM 1543 C CA . LYS A 1 199 ? -5.816 8.438 15.311 1.00 90.75 199 LYS A CA 1
ATOM 1544 C C . LYS A 1 199 ? -5.317 7.294 14.426 1.00 90.75 199 LYS A C 1
ATOM 1546 O O . LYS A 1 199 ? -4.167 7.312 13.997 1.00 90.75 199 LYS A O 1
ATOM 1551 N N . HIS A 1 200 ? -6.168 6.312 14.140 1.00 86.38 200 HIS A N 1
ATOM 1552 C CA . HIS A 1 200 ? -5.767 5.122 13.393 1.00 86.38 200 HIS A CA 1
ATOM 1553 C C . HIS A 1 200 ? -5.838 5.267 11.861 1.00 86.38 200 HIS A C 1
ATOM 1555 O O . HIS A 1 200 ? -5.533 4.307 11.166 1.00 86.38 200 HIS A O 1
ATOM 1561 N N . TYR A 1 201 ? -6.178 6.444 11.314 1.00 82.62 201 TYR A N 1
ATOM 1562 C CA . TYR A 1 201 ? -6.211 6.680 9.857 1.00 82.62 201 TYR A CA 1
ATOM 1563 C C . TYR A 1 201 ? -4.897 7.218 9.254 1.00 82.62 201 TYR A C 1
ATOM 1565 O O . TYR A 1 201 ? -4.920 7.684 8.116 1.00 82.62 201 TYR A O 1
ATOM 1573 N N . ALA A 1 202 ? -3.789 7.191 10.010 1.00 72.94 202 ALA A N 1
ATOM 1574 C CA . ALA A 1 202 ? -2.408 7.566 9.648 1.00 72.94 202 ALA A CA 1
ATOM 1575 C C . ALA A 1 202 ? -2.193 8.052 8.190 1.00 72.94 202 ALA A C 1
ATOM 1577 O O . ALA A 1 202 ? -1.762 7.303 7.318 1.00 72.94 202 ALA A O 1
ATOM 1578 N N . GLY A 1 203 ? -2.533 9.318 7.920 1.00 61.09 203 GLY A N 1
ATOM 1579 C CA . GLY A 1 203 ? -2.281 10.011 6.646 1.00 61.09 203 GLY A CA 1
ATOM 1580 C C . GLY A 1 203 ? -3.178 9.645 5.453 1.00 61.09 203 GLY A C 1
ATOM 1581 O O . GLY A 1 203 ? -3.311 10.458 4.543 1.00 61.09 203 GLY A O 1
ATOM 1582 N N . THR A 1 204 ? -3.836 8.484 5.456 1.00 70.06 204 THR A N 1
ATOM 1583 C CA . THR A 1 204 ? -4.685 8.021 4.335 1.00 70.06 204 THR A CA 1
ATOM 1584 C C . THR A 1 204 ? -6.131 8.509 4.466 1.00 70.06 204 THR A C 1
ATOM 1586 O O . THR A 1 204 ? -6.816 8.738 3.469 1.00 70.06 204 THR A O 1
ATOM 1589 N N . GLY A 1 205 ? -6.585 8.738 5.701 1.00 78.81 205 GLY A N 1
ATOM 1590 C CA . GLY A 1 205 ? -7.959 9.143 5.983 1.00 78.81 205 GLY A CA 1
ATOM 1591 C C . GLY A 1 205 ? -8.968 7.988 5.866 1.00 78.81 205 GLY A C 1
ATOM 1592 O O . GLY A 1 205 ? -8.606 6.856 5.548 1.00 78.81 205 GLY A O 1
ATOM 1593 N N . PRO A 1 206 ? -10.246 8.253 6.175 1.00 86.81 206 PRO A N 1
ATOM 1594 C CA . PRO A 1 206 ? -11.297 7.239 6.164 1.00 86.81 206 PRO A CA 1
ATOM 1595 C C . PRO A 1 206 ? -11.720 6.854 4.737 1.00 86.81 206 PRO A C 1
ATOM 1597 O O . PRO A 1 206 ? -11.986 7.725 3.905 1.00 86.81 206 PRO A O 1
ATOM 1600 N N . GLY A 1 207 ? -11.836 5.548 4.482 1.00 85.50 207 GLY A N 1
ATOM 1601 C CA . GLY A 1 207 ? -12.224 4.961 3.192 1.00 85.50 207 GLY A CA 1
ATOM 1602 C C . GLY A 1 207 ? -13.581 4.240 3.225 1.00 85.50 207 GLY A C 1
ATOM 1603 O O . GLY A 1 207 ? -14.277 4.272 4.238 1.00 85.50 207 GLY A O 1
ATOM 1604 N N . PRO A 1 208 ? -14.030 3.639 2.107 1.00 88.75 208 PRO A N 1
ATOM 1605 C CA . PRO A 1 208 ? -15.309 2.916 2.033 1.00 88.75 208 PRO A CA 1
ATOM 1606 C C . PRO A 1 208 ? -15.236 1.482 2.564 1.00 88.75 208 PRO A C 1
ATOM 1608 O O . PRO A 1 208 ? -16.271 0.880 2.842 1.00 88.75 208 PRO A O 1
ATOM 1611 N N . ARG A 1 209 ? -14.031 0.942 2.747 1.00 87.06 209 ARG A N 1
ATOM 1612 C CA . ARG A 1 209 ? -13.822 -0.420 3.227 1.00 87.06 209 ARG A CA 1
ATOM 1613 C C . ARG A 1 209 ? -13.655 -0.454 4.737 1.00 87.06 209 ARG A C 1
ATOM 1615 O O . ARG A 1 209 ? -12.797 0.243 5.267 1.00 87.06 209 ARG A O 1
ATOM 1622 N N . TRP A 1 210 ? -14.458 -1.275 5.410 1.00 89.69 210 TRP A N 1
ATOM 1623 C CA . TRP A 1 210 ? -14.386 -1.456 6.856 1.00 89.69 210 TRP A CA 1
ATOM 1624 C C . TRP A 1 210 ? -13.089 -2.155 7.252 1.00 89.69 210 TRP A C 1
ATOM 1626 O O . TRP A 1 210 ? -12.791 -3.253 6.770 1.00 89.69 210 TRP A O 1
ATOM 1636 N N . GLY A 1 211 ? -12.370 -1.542 8.187 1.00 87.12 211 GLY A N 1
ATOM 1637 C CA . GLY A 1 211 ? -11.102 -2.031 8.683 1.00 87.12 211 GLY A CA 1
ATOM 1638 C C . GLY A 1 211 ? -10.915 -1.929 10.199 1.00 87.12 211 GLY A C 1
ATOM 1639 O O . GLY A 1 211 ? -11.693 -1.336 10.935 1.00 87.12 211 GLY A O 1
ATOM 1640 N N . GLU A 1 212 ? -9.809 -2.483 10.679 1.00 86.38 212 GLU A N 1
ATOM 1641 C CA . GLU A 1 212 ? -9.300 -2.396 12.044 1.00 86.38 212 GLU A CA 1
ATOM 1642 C C . GLU A 1 212 ? -9.009 -0.950 12.451 1.00 86.38 212 GLU A C 1
ATOM 1644 O O . GLU A 1 212 ? -9.187 -0.599 13.614 1.00 86.38 212 GLU A O 1
ATOM 1649 N N . ALA A 1 213 ? -8.621 -0.090 11.503 1.00 88.56 213 ALA A N 1
ATOM 1650 C CA . ALA A 1 213 ? -8.532 1.345 11.748 1.00 88.56 213 ALA A CA 1
ATOM 1651 C C . ALA A 1 213 ? -9.896 1.910 12.176 1.00 88.56 213 ALA A C 1
ATOM 1653 O O . ALA A 1 213 ? -9.978 2.570 13.214 1.00 88.56 213 ALA A O 1
ATOM 1654 N N . ASP A 1 214 ? -10.972 1.593 11.445 1.00 94.44 214 ASP A N 1
ATOM 1655 C CA . ASP A 1 214 ? -12.335 1.968 11.833 1.00 94.44 214 ASP A CA 1
ATOM 1656 C C . ASP A 1 214 ? -12.711 1.331 13.172 1.00 94.44 214 ASP A C 1
ATOM 1658 O O . ASP A 1 214 ? -13.144 2.043 14.075 1.00 94.44 214 ASP A O 1
ATOM 1662 N N . ARG A 1 215 ? -12.469 0.022 13.347 1.00 96.19 215 ARG A N 1
ATOM 1663 C CA . ARG A 1 215 ? -12.788 -0.710 14.582 1.00 96.19 215 ARG A CA 1
ATOM 1664 C C . ARG A 1 215 ? -12.146 -0.065 15.810 1.00 96.19 215 ARG A C 1
ATOM 1666 O O . ARG A 1 215 ? -12.835 0.196 16.790 1.00 96.19 215 ARG A O 1
ATOM 1673 N N . ARG A 1 216 ? -10.844 0.234 15.766 1.00 95.62 216 ARG A N 1
ATOM 1674 C CA . ARG A 1 216 ? -10.106 0.855 16.882 1.00 95.62 216 ARG A CA 1
ATOM 1675 C C . ARG A 1 216 ? -10.530 2.296 17.129 1.00 95.62 216 ARG A C 1
ATOM 1677 O O . ARG A 1 216 ? -10.645 2.708 18.279 1.00 95.62 216 ARG A O 1
ATOM 1684 N N . ASN A 1 217 ? -10.793 3.061 16.072 1.00 96.62 217 ASN A N 1
ATOM 1685 C CA . ASN A 1 217 ? -11.307 4.422 16.207 1.00 96.62 217 ASN A CA 1
ATOM 1686 C C . ASN A 1 217 ? -12.723 4.425 16.825 1.00 96.62 217 ASN A C 1
ATOM 1688 O O . ASN A 1 217 ? -13.003 5.233 17.712 1.00 96.62 217 ASN A O 1
ATOM 1692 N N . VAL A 1 218 ? -13.595 3.489 16.426 1.00 97.75 218 VAL A N 1
ATOM 1693 C CA . VAL A 1 218 ? -14.913 3.274 17.047 1.00 97.75 218 VAL A CA 1
ATOM 1694 C C . VAL A 1 218 ? -14.760 2.833 18.497 1.00 97.75 218 VAL A C 1
ATOM 1696 O O . VAL A 1 218 ? -15.452 3.361 19.360 1.00 97.75 218 VAL A O 1
ATOM 1699 N N . GLU A 1 219 ? -13.845 1.915 18.790 1.00 97.62 219 GLU A N 1
ATOM 1700 C CA . GLU A 1 219 ? -13.586 1.428 20.145 1.00 97.62 219 GLU A CA 1
ATOM 1701 C C . GLU A 1 219 ? -13.119 2.567 21.063 1.00 97.62 219 GLU A C 1
ATOM 1703 O O . GLU A 1 219 ? -13.617 2.728 22.177 1.00 97.62 219 GLU A O 1
ATOM 1708 N N . ALA A 1 220 ? -12.208 3.413 20.575 1.00 97.25 220 ALA A N 1
ATOM 1709 C CA . ALA A 1 220 ? -11.752 4.605 21.280 1.00 97.25 220 ALA A CA 1
ATOM 1710 C C . ALA A 1 220 ? -12.910 5.582 21.539 1.00 97.25 220 ALA A C 1
ATOM 1712 O O . ALA A 1 220 ? -13.064 6.076 22.660 1.00 97.25 220 ALA A O 1
ATOM 1713 N N . PHE A 1 221 ? -13.767 5.804 20.537 1.00 97.81 221 PHE A N 1
ATOM 1714 C CA . PHE A 1 221 ? -14.985 6.589 20.702 1.00 97.81 221 PHE A CA 1
ATOM 1715 C C . PHE A 1 221 ? -15.905 5.978 21.765 1.00 97.81 221 PHE A C 1
ATOM 1717 O O . PHE A 1 221 ? -16.271 6.666 22.712 1.00 97.81 221 PHE A O 1
ATOM 1724 N N . GLN A 1 222 ? -16.220 4.687 21.690 1.00 97.62 222 GLN A N 1
ATOM 1725 C CA . GLN A 1 222 ? -17.059 3.992 22.670 1.00 97.62 222 GLN A CA 1
ATOM 1726 C C . GLN A 1 222 ? -16.483 4.091 24.092 1.00 97.62 222 GLN A C 1
ATOM 1728 O O . GLN A 1 222 ? -17.205 4.413 25.037 1.00 97.62 222 GLN A O 1
ATOM 1733 N N . ARG A 1 223 ? -15.168 3.914 24.257 1.00 96.75 223 ARG A N 1
ATOM 1734 C CA . ARG A 1 223 ? -14.491 4.091 25.551 1.00 96.75 223 ARG A CA 1
ATOM 1735 C C . ARG A 1 223 ? -14.619 5.516 26.088 1.00 96.75 223 ARG A C 1
ATOM 1737 O O . ARG A 1 223 ? -14.840 5.675 27.293 1.00 96.75 223 ARG A O 1
ATOM 1744 N N . SER A 1 224 ? -14.541 6.528 25.216 1.00 96.94 224 SER A N 1
ATOM 1745 C CA . SER A 1 224 ? -14.763 7.939 25.581 1.00 96.94 224 SER A CA 1
ATOM 1746 C C . SER A 1 224 ? -16.189 8.217 26.063 1.00 96.94 224 SER A C 1
ATOM 1748 O O . SER A 1 224 ? -16.397 9.117 26.867 1.00 96.94 224 SER A O 1
ATOM 1750 N N . GLN A 1 225 ? -17.162 7.404 25.636 1.00 95.81 225 GLN A N 1
ATOM 1751 C CA . GLN A 1 225 ? -18.548 7.470 26.110 1.00 95.81 225 GLN A CA 1
ATOM 1752 C C . GLN A 1 225 ? -18.744 6.808 27.487 1.00 95.81 225 GLN A C 1
ATOM 1754 O O . GLN A 1 225 ? -19.874 6.695 27.959 1.00 95.81 225 GLN A O 1
ATOM 1759 N N . GLY A 1 226 ? -17.664 6.334 28.120 1.00 95.56 226 GLY A N 1
ATOM 1760 C CA . GLY A 1 226 ? -17.701 5.600 29.386 1.00 95.56 226 GLY A CA 1
ATOM 1761 C C . GLY A 1 226 ? -17.980 4.103 29.232 1.00 95.56 226 GLY A C 1
ATOM 1762 O O . GLY A 1 226 ? -18.051 3.396 30.233 1.00 95.56 226 GLY A O 1
ATOM 1763 N N . TRP A 1 227 ? -18.109 3.586 28.005 1.00 95.38 227 TRP A N 1
ATOM 1764 C CA . TRP A 1 227 ? -18.406 2.169 27.779 1.00 95.38 227 TRP A CA 1
ATOM 1765 C C . TRP A 1 227 ? -17.176 1.297 28.042 1.00 95.38 227 TRP A C 1
ATOM 1767 O O . TRP A 1 227 ? -16.033 1.731 27.857 1.00 95.38 227 TRP A O 1
ATOM 1777 N N . ARG A 1 228 ? -17.400 0.069 28.518 1.00 87.19 228 ARG A N 1
ATOM 1778 C CA . ARG A 1 228 ? -16.355 -0.885 28.925 1.00 87.19 228 ARG A CA 1
ATOM 1779 C C . ARG A 1 228 ? -16.725 -2.305 28.494 1.00 87.19 228 ARG A C 1
ATOM 1781 O O . ARG A 1 228 ? -17.892 -2.592 28.233 1.00 87.19 228 ARG A O 1
ATOM 1788 N N . GLY A 1 229 ? -15.727 -3.189 28.438 1.00 85.88 229 GLY A N 1
ATOM 1789 C CA . GLY A 1 229 ? -15.916 -4.583 28.029 1.00 85.88 229 GLY A CA 1
ATOM 1790 C C . GLY A 1 229 ? -16.573 -4.690 26.651 1.00 85.88 229 GLY A C 1
ATOM 1791 O O . GLY A 1 229 ? -16.283 -3.892 25.764 1.00 85.88 229 GLY A O 1
ATOM 1792 N N . GLY A 1 230 ? -17.509 -5.629 26.490 1.00 83.25 230 GLY A N 1
ATOM 1793 C CA . GLY A 1 230 ? -18.204 -5.867 25.218 1.00 83.25 230 GLY A CA 1
ATOM 1794 C C . GLY A 1 230 ? -19.059 -4.703 24.696 1.00 83.25 230 GLY A C 1
ATOM 1795 O O . GLY A 1 230 ? -19.481 -4.740 23.548 1.00 83.25 230 GLY A O 1
ATOM 1796 N N . ALA A 1 231 ? -19.312 -3.658 25.495 1.00 83.62 231 ALA A N 1
ATOM 1797 C CA . ALA A 1 231 ? -19.978 -2.447 25.009 1.00 83.62 231 ALA A CA 1
ATOM 1798 C C . ALA A 1 231 ? -19.028 -1.517 24.230 1.00 83.62 231 ALA A C 1
ATOM 1800 O O . ALA A 1 231 ? -19.489 -0.681 23.457 1.00 83.62 231 ALA A O 1
ATOM 1801 N N . ALA A 1 232 ? -17.713 -1.660 24.42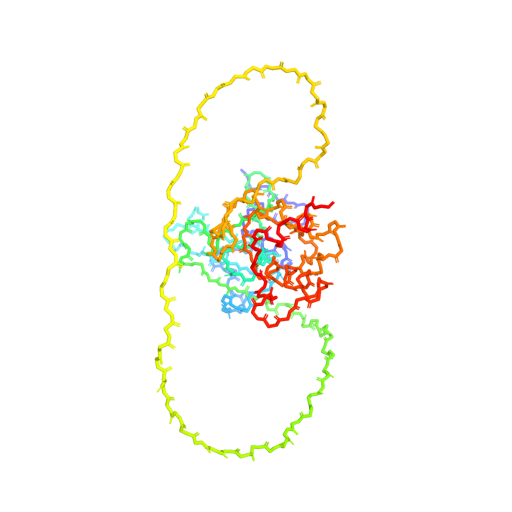0 1.00 93.94 232 ALA A N 1
ATOM 1802 C CA . ALA A 1 232 ? -16.673 -0.984 23.652 1.00 93.94 232 ALA A CA 1
ATOM 1803 C C . ALA A 1 232 ? -15.900 -2.019 22.822 1.00 93.94 232 ALA A C 1
ATOM 1805 O O . ALA A 1 232 ? -14.712 -2.234 23.033 1.00 93.94 232 ALA A O 1
ATOM 1806 N N . ASP A 1 233 ? -16.615 -2.704 21.933 1.00 89.94 233 ASP A N 1
ATOM 1807 C CA . ASP A 1 233 ? -16.111 -3.775 21.065 1.00 89.94 233 ASP A CA 1
ATOM 1808 C C . ASP A 1 233 ? -15.530 -3.269 19.731 1.00 89.94 233 ASP A C 1
ATOM 1810 O O . ASP A 1 233 ? -14.986 -4.041 18.940 1.00 89.94 233 ASP A O 1
ATOM 1814 N N . GLY A 1 234 ? -15.664 -1.971 19.458 1.00 95.12 234 GLY A N 1
ATOM 1815 C CA . GLY A 1 234 ? -15.258 -1.333 18.215 1.00 95.12 234 GLY A CA 1
ATOM 1816 C C . GLY A 1 234 ? -16.207 -1.565 17.039 1.00 95.12 234 GLY A C 1
ATOM 1817 O O . GLY A 1 234 ? -15.897 -1.164 15.918 1.00 95.12 234 GLY A O 1
ATOM 1818 N N . TYR A 1 235 ? -17.381 -2.159 17.263 1.00 95.31 235 TYR A N 1
ATOM 1819 C CA . TYR A 1 235 ? -18.398 -2.324 16.232 1.00 95.31 235 TYR A CA 1
ATOM 1820 C C . TYR A 1 235 ? -19.564 -1.360 16.479 1.00 95.31 235 TYR A C 1
ATOM 1822 O O . TYR A 1 235 ? -20.245 -1.432 17.503 1.00 95.31 235 TYR A O 1
ATOM 1830 N N . PRO A 1 236 ? -19.855 -0.441 15.543 1.00 96.19 236 PRO A N 1
ATOM 1831 C CA . PRO A 1 236 ? -20.888 0.555 15.762 1.00 96.19 236 PRO A CA 1
ATOM 1832 C C . PRO A 1 236 ? -22.262 -0.113 15.754 1.00 96.19 236 PRO A C 1
ATOM 1834 O O . PRO A 1 236 ? -22.645 -0.738 14.767 1.00 96.19 236 PRO A O 1
ATOM 1837 N N . GLY A 1 237 ? -23.009 0.035 16.848 1.00 95.19 237 GLY A N 1
ATOM 1838 C CA . GLY A 1 237 ? -24.439 -0.268 16.930 1.00 95.19 237 GLY A CA 1
ATOM 1839 C C . GLY A 1 237 ? -25.301 0.994 16.776 1.00 95.19 237 GLY A C 1
ATOM 1840 O O . GLY A 1 237 ? -24.761 2.089 16.605 1.00 95.19 237 GLY A O 1
ATOM 1841 N N . PRO A 1 238 ? -26.639 0.878 16.902 1.00 94.88 238 PRO A N 1
ATOM 1842 C CA . PRO A 1 238 ? -27.543 2.025 16.810 1.00 94.88 238 PRO A CA 1
ATOM 1843 C C . PRO A 1 238 ? -27.194 3.160 17.781 1.00 94.88 238 PRO A C 1
ATOM 1845 O O . PRO A 1 238 ? -27.259 4.325 17.409 1.00 94.88 238 PRO A O 1
ATOM 1848 N N . GLU A 1 239 ? -26.786 2.831 19.010 1.00 94.69 239 GLU A N 1
ATOM 1849 C CA . GLU A 1 239 ? -26.398 3.839 20.002 1.00 94.69 239 GLU A CA 1
ATOM 1850 C C . GLU A 1 239 ? -25.059 4.504 19.658 1.00 94.69 239 GLU A C 1
ATOM 1852 O O . GLU A 1 239 ? -24.955 5.727 19.732 1.00 94.69 239 GLU A O 1
ATOM 1857 N N . THR A 1 240 ? -24.055 3.734 19.212 1.00 96.50 240 THR A N 1
ATOM 1858 C CA . THR A 1 240 ? -22.778 4.298 18.741 1.00 96.50 240 THR A CA 1
ATOM 1859 C C . THR A 1 240 ? -23.031 5.302 17.624 1.00 96.50 240 THR A C 1
ATOM 1861 O O . THR A 1 240 ? -22.516 6.415 17.659 1.00 96.50 240 THR A O 1
ATOM 1864 N N . TRP A 1 241 ? -23.870 4.921 16.658 1.00 96.38 241 TRP A N 1
ATOM 1865 C CA . TRP A 1 241 ? -24.236 5.762 15.527 1.00 96.38 241 TRP A CA 1
ATOM 1866 C C . TRP A 1 241 ? -24.948 7.038 15.974 1.00 96.38 241 TRP A C 1
ATOM 1868 O O . TRP A 1 241 ? -24.547 8.128 15.580 1.00 96.38 241 TRP A O 1
ATOM 1878 N N . ARG A 1 242 ? -25.947 6.931 16.860 1.00 95.38 242 ARG A N 1
ATOM 1879 C CA . ARG A 1 242 ? -26.659 8.105 17.379 1.00 95.38 242 ARG A CA 1
ATOM 1880 C C . ARG A 1 242 ? -25.716 9.137 17.989 1.00 95.38 242 ARG A C 1
ATOM 1882 O O . ARG A 1 242 ? -25.793 10.302 17.620 1.00 95.38 242 ARG A O 1
ATOM 1889 N N . ARG A 1 243 ? -24.804 8.708 18.865 1.00 95.00 243 ARG A N 1
ATOM 1890 C CA . ARG A 1 243 ? -23.858 9.612 19.545 1.00 95.00 243 ARG A CA 1
ATOM 1891 C C . ARG A 1 243 ? -22.763 10.147 18.628 1.00 95.00 243 ARG A C 1
ATOM 1893 O O . ARG A 1 243 ? -22.233 11.235 18.841 1.00 95.00 243 ARG A O 1
ATOM 1900 N N . LEU A 1 244 ? -22.383 9.369 17.619 1.00 95.00 244 LEU A N 1
ATOM 1901 C CA . LEU A 1 244 ? -21.377 9.784 16.650 1.00 95.00 244 LEU A CA 1
ATOM 1902 C C . LEU A 1 244 ? -21.923 10.867 15.702 1.00 95.00 244 LEU A C 1
ATOM 1904 O O . LEU A 1 244 ? -21.170 11.738 15.269 1.00 95.00 244 LEU A O 1
ATOM 1908 N N . PHE A 1 245 ? -23.224 10.854 15.414 1.00 94.56 245 PHE A N 1
ATOM 1909 C CA . PHE A 1 245 ? -23.866 11.783 14.478 1.00 94.56 245 PHE A CA 1
ATOM 1910 C C . PHE A 1 245 ? -24.722 12.879 15.131 1.00 94.56 245 PHE A C 1
ATOM 1912 O O . PHE A 1 245 ? -25.247 13.718 14.402 1.00 94.56 245 PHE A O 1
ATOM 1919 N N . SER A 1 246 ? -24.841 12.895 16.464 1.00 88.75 246 SER A N 1
ATOM 1920 C CA . SER A 1 246 ? -25.327 14.044 17.247 1.00 88.75 246 SER A CA 1
ATOM 1921 C C . SER A 1 246 ? -24.259 15.122 17.370 1.00 88.75 246 SER A C 1
ATOM 1923 O O . SER A 1 246 ? -24.594 16.307 17.215 1.00 88.75 246 SER A O 1
#

Foldseek 3Di:
DFDADPVGFTQFFQSVLCVLLVPPDHDFLVCVVVQWDFDDLVPDDFSKKWWAADPVCRPPPTGMWTFHAALAPVSQWTFTWGGDPPDTDTDIAGAPHPPPRVRITITDGPPDDDPPPDDPDPDDDDDDDDDDDDDDDDDDDDDDDDDDDDDDDDDDDDDDDDDDPDQDADPDQVCQDQPHFAPVQLVLQVLLVVVVLNVLCPPVGTHRGHDPSQLNSLLVQQVVVVDDDPSSRSGDDRVSSNVSRD

Secondary structure (DSSP, 8-state):
---B-TTS-BSSHHHHHHHHTT-SS---TTTGGGGEEE--STT--TT-EEEE--TTSTTTS-EEEEEEEESSTT-SEEEEEEEETTEEEEEEEESS-SSSGGG-EEEEETT-----------PPPP---------------------------------------PPPPP--GGGGSTT-BSHHHHHHHHHHHHTT--GGGTTT---SB--HHHHHHHHHHHHHTT--GGGGSS---HHHHHHHH-

Solvent-accessible surface area (backbone atoms only — not comparable to full-atom values): 15344 Å² total; per-residue (Å²): 131,86,60,60,50,99,87,69,37,41,70,29,33,34,15,43,51,21,54,75,69,64,47,98,54,71,42,42,60,88,51,49,65,79,56,29,44,80,49,54,84,90,68,68,49,65,73,21,34,41,42,25,64,26,89,91,35,56,83,86,60,32,50,40,36,34,36,60,38,62,77,51,95,81,66,54,35,26,34,33,39,38,23,54,80,95,48,75,45,79,42,84,38,47,63,73,37,96,70,69,32,92,60,45,43,39,26,38,56,66,82,65,73,85,78,87,76,75,86,82,80,78,82,81,87,82,87,86,85,84,82,89,87,85,84,87,85,89,81,86,90,89,83,90,85,79,89,83,90,81,82,89,85,84,90,85,92,89,79,95,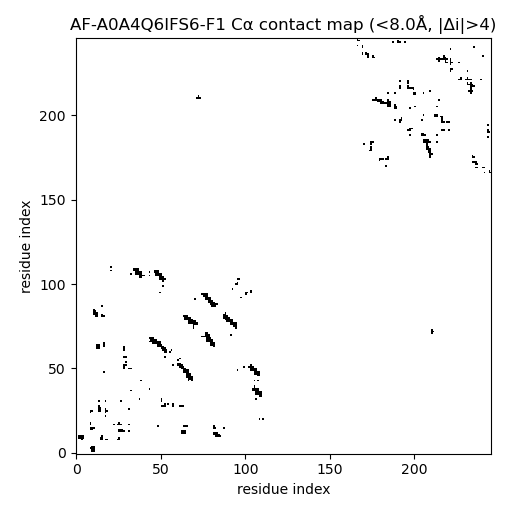69,82,77,71,87,66,59,75,79,72,89,54,62,75,56,62,32,88,83,22,71,41,71,64,33,24,53,48,36,51,40,32,39,74,74,70,34,40,78,59,34,77,94,75,55,62,48,38,56,37,46,67,44,52,27,52,22,41,19,54,47,31,40,73,74,72,38,59,69,83,71,32,68,22,60,68,46,66,67,53,46,51,68,63,54,106

Radius of gyration: 27.03 Å; Cα contacts (8 Å, |Δi|>4): 338; chains: 1; bounding box: 75×50×72 Å

pLDDT: mean 77.66, std 24.72, range [24.77, 98.56]

Sequence (246 aa):
MTDYWTDGYRQDCSGFVSMAWKLPGNEWTGSLHEFGVRITKEELQPGDMLLFHNPANPQNGSHVVLFGGWTDYTHTYYIAYESTRPHARRQTTPYAYWTNSDRYVPYRYKGVKADVAGVEETAAPQDTTAPQETAVPQGTAVPQGTKEEGRAVHAGAAGPLAPASRVPAYPGRGMFRPGADNAHVTLLGKQLVRKGFGKHYAGTGPGPRWGEADRRNVEAFQRSQGWRGGAADGYPGPETWRRLFS